Protein AF-0000000086132593 (afdb_homodimer)

Solvent-accessible surface area (backbone atoms only — not comparable to full-atom values): 17189 Å² total; per-residue (Å²): 128,83,78,74,73,72,65,34,75,39,56,32,31,36,67,78,54,73,34,32,37,39,36,37,72,46,53,72,84,75,43,54,30,32,32,34,20,43,53,64,34,7,8,45,21,10,23,68,32,35,32,27,37,51,39,54,44,92,34,55,46,56,41,59,58,63,38,73,59,84,78,84,75,90,66,75,74,76,59,91,71,50,54,23,32,54,27,78,44,59,90,37,95,85,64,52,48,27,38,39,29,25,29,64,69,64,23,9,40,45,33,39,33,44,65,95,43,73,59,36,35,30,36,23,44,4,26,36,50,86,23,78,95,54,57,69,49,76,54,67,31,41,34,22,30,18,51,74,52,46,42,69,80,53,74,92,64,32,77,43,75,31,58,53,128,129,83,76,73,73,75,64,35,74,40,56,32,30,34,66,79,55,72,34,31,36,38,36,38,73,48,54,74,84,75,42,55,30,32,32,33,20,43,53,64,34,8,8,44,19,9,23,69,32,35,32,27,37,51,38,54,44,91,34,54,45,57,40,57,58,62,36,73,58,81,80,82,75,87,65,74,74,77,60,91,71,49,54,22,31,55,27,78,44,59,90,38,95,84,64,54,48,27,39,38,30,23,30,62,67,64,24,9,41,45,33,38,34,43,64,94,44,74,57,36,35,32,35,23,44,5,24,34,50,86,23,77,95,54,57,69,48,76,55,67,30,40,33,22,30,17,52,75,53,46,40,68,80,53,76,93,62,33,75,42,76,31,59,54,128

Structure (mmCIF, N/CA/C/O backbone):
data_AF-0000000086132593-model_v1
#
loop_
_entity.id
_entity.type
_entity.pdbx_description
1 polymer 'CENP-V/GFA domain-containing protein'
#
loop_
_atom_site.group_PDB
_atom_site.id
_atom_site.type_symbol
_atom_site.label_atom_id
_atom_site.label_alt_id
_atom_site.label_comp_id
_atom_site.label_asym_id
_atom_site.label_entity_id
_atom_site.label_seq_id
_atom_site.pdbx_PDB_ins_code
_atom_site.Cartn_x
_atom_site.Cartn_y
_atom_site.Cartn_z
_atom_site.occupancy
_atom_site.B_iso_or_equiv
_atom_site.auth_seq_id
_atom_site.auth_comp_id
_atom_site.auth_asym_id
_atom_site.auth_atom_id
_atom_site.pdbx_PDB_model_num
ATOM 1 N N . MET A 1 1 ? 9.891 44.594 9.547 1 34.72 1 MET A N 1
ATOM 2 C CA . MET A 1 1 ? 10.094 43.531 8.562 1 34.72 1 MET A CA 1
ATOM 3 C C . MET A 1 1 ? 9.016 42.438 8.68 1 34.72 1 MET A C 1
ATOM 5 O O . MET A 1 1 ? 8.82 41.875 9.758 1 34.72 1 MET A O 1
ATOM 9 N N . THR A 1 2 ? 7.848 42.562 8.031 1 39.84 2 THR A N 1
ATOM 10 C CA . THR A 1 2 ? 6.77 41.594 8.055 1 39.84 2 THR A CA 1
ATOM 11 C C . THR A 1 2 ? 7.312 40.188 7.82 1 39.84 2 THR A C 1
ATOM 13 O O . THR A 1 2 ? 8.055 39.938 6.859 1 39.84 2 THR A O 1
ATOM 16 N N . SER A 1 3 ? 7.82 39.531 8.836 1 40.97 3 SER A N 1
ATOM 17 C CA . SER A 1 3 ? 8.195 38.125 8.672 1 40.97 3 SER A CA 1
ATOM 18 C C . SER A 1 3 ? 7.203 37.375 7.773 1 40.97 3 SER A C 1
ATOM 20 O O . SER A 1 3 ? 6.02 37.281 8.109 1 40.97 3 SER A O 1
ATOM 22 N N . THR A 1 4 ? 7.094 37.594 6.492 1 44.62 4 THR A N 1
ATOM 23 C CA . THR A 1 4 ? 6.309 36.844 5.523 1 44.62 4 THR A CA 1
ATOM 24 C C . THR A 1 4 ? 6.355 35.344 5.832 1 44.62 4 THR A C 1
ATOM 26 O O . THR A 1 4 ? 7.395 34.688 5.672 1 44.62 4 THR A O 1
ATOM 29 N N . THR A 1 5 ? 5.848 34.906 6.883 1 48.66 5 THR A N 1
ATOM 30 C CA . THR A 1 5 ? 5.719 33.469 7.164 1 48.66 5 THR A CA 1
ATOM 31 C C . THR A 1 5 ? 5.27 32.719 5.918 1 48.66 5 THR A C 1
ATOM 33 O O . THR A 1 5 ? 4.141 32.875 5.453 1 48.66 5 THR A O 1
ATOM 36 N N . THR A 1 6 ? 6.07 32.656 4.867 1 54.94 6 THR A N 1
ATOM 37 C CA . THR A 1 6 ? 5.785 31.969 3.607 1 54.94 6 THR A CA 1
ATOM 38 C C . THR A 1 6 ? 5.039 30.656 3.857 1 54.94 6 THR A C 1
ATOM 40 O O . THR A 1 6 ? 5.562 29.766 4.512 1 54.94 6 THR A O 1
ATOM 43 N N . THR A 1 7 ? 3.646 30.781 3.916 1 72.5 7 THR A N 1
ATOM 44 C CA . THR A 1 7 ? 2.74 29.656 4.035 1 72.5 7 THR A CA 1
ATOM 45 C C . THR A 1 7 ? 2.916 28.688 2.859 1 72.5 7 THR A C 1
ATOM 47 O O . THR A 1 7 ? 2.652 29.047 1.711 1 72.5 7 THR A O 1
ATOM 50 N N . THR A 1 8 ? 3.787 27.672 2.963 1 87.56 8 THR A N 1
ATOM 51 C CA . THR A 1 8 ? 4.039 26.672 1.932 1 87.56 8 THR A CA 1
ATOM 52 C C . THR A 1 8 ? 2.867 25.703 1.822 1 87.56 8 THR A C 1
ATOM 54 O O . THR A 1 8 ? 2.264 25.328 2.832 1 87.56 8 THR A O 1
ATOM 57 N N . THR A 1 9 ? 2.371 25.594 0.622 1 95.25 9 THR A N 1
ATOM 58 C CA . THR A 1 9 ? 1.299 24.656 0.342 1 95.25 9 THR A CA 1
ATOM 59 C C . THR A 1 9 ? 1.828 23.453 -0.441 1 95.25 9 THR A C 1
ATOM 61 O O . THR A 1 9 ? 2.555 23.625 -1.424 1 95.25 9 THR A O 1
ATOM 64 N N . THR A 1 10 ? 1.607 22.312 0.08 1 97.31 10 THR A N 1
ATOM 65 C CA . THR A 1 10 ? 1.907 21.062 -0.628 1 97.31 10 THR A CA 1
ATOM 66 C C . THR A 1 10 ? 0.625 20.297 -0.948 1 97.31 10 THR A C 1
ATOM 68 O O . THR A 1 10 ? -0.26 20.188 -0.098 1 97.31 10 THR A O 1
ATOM 71 N N . THR A 1 11 ? 0.524 19.859 -2.209 1 97.88 11 THR A N 1
ATOM 72 C CA . THR A 1 11 ? -0.653 19.094 -2.613 1 97.88 11 THR A CA 1
ATOM 73 C C . THR A 1 11 ? -0.273 17.672 -2.98 1 97.88 11 THR A C 1
ATOM 75 O O . THR A 1 11 ? 0.839 17.422 -3.451 1 97.88 11 THR A O 1
ATOM 78 N N . GLY A 1 12 ? -1.143 16.719 -2.629 1 98.44 12 GLY A N 1
ATOM 79 C CA . GLY A 1 12 ? -1.052 15.32 -3.006 1 98.44 12 GLY A CA 1
ATOM 80 C C . GLY A 1 12 ? -2.381 14.734 -3.443 1 98.44 12 GLY A C 1
ATOM 81 O O . GLY A 1 12 ? -3.416 15.398 -3.359 1 98.44 12 GLY A O 1
ATOM 82 N N . GLN A 1 13 ? -2.291 13.516 -3.969 1 98.56 13 GLN A N 1
ATOM 83 C CA . GLN A 1 13 ? -3.523 12.875 -4.426 1 98.56 13 GLN A CA 1
ATOM 84 C C . GLN A 1 13 ? -3.355 11.359 -4.523 1 98.56 13 GLN A C 1
ATOM 86 O O . GLN A 1 13 ? -2.232 10.859 -4.602 1 98.56 13 GLN A O 1
ATOM 91 N N . CYS A 1 14 ? -4.535 10.688 -4.492 1 98.31 14 CYS A N 1
ATOM 92 C CA . CYS A 1 14 ? -4.531 9.25 -4.715 1 98.31 14 CYS A CA 1
ATOM 93 C C . CYS A 1 14 ? -4.242 8.922 -6.176 1 98.31 14 CYS A C 1
ATOM 95 O O . CYS A 1 14 ? -4.012 9.828 -6.984 1 98.31 14 CYS A O 1
ATOM 97 N N . LEU A 1 15 ? -4.266 7.715 -6.504 1 97.56 15 LEU A N 1
ATOM 98 C CA . LEU A 1 15 ? -3.879 7.238 -7.828 1 97.56 15 LEU A CA 1
ATOM 99 C C . LEU A 1 15 ? -4.812 7.793 -8.898 1 97.56 15 LEU A C 1
ATOM 101 O O . LEU A 1 15 ? -4.355 8.273 -9.938 1 97.56 15 LEU A O 1
ATOM 105 N N . CYS A 1 16 ? -6.145 7.797 -8.641 1 96.5 16 CYS A N 1
ATOM 106 C CA . CYS A 1 16 ? -7.098 8.195 -9.672 1 96.5 16 CYS A CA 1
ATOM 107 C C . CYS A 1 16 ? -7.379 9.688 -9.602 1 96.5 16 CYS A C 1
ATOM 109 O O . CYS A 1 16 ? -8.039 10.242 -10.484 1 96.5 16 CYS A O 1
ATOM 111 N N . GLY A 1 17 ? -6.953 10.297 -8.5 1 96.75 17 GLY A N 1
ATOM 112 C CA . GLY A 1 17 ? -7.078 11.742 -8.406 1 96.75 17 GLY A CA 1
ATOM 113 C C . GLY A 1 17 ? -8.375 12.188 -7.754 1 96.75 17 GLY A C 1
ATOM 114 O O . GLY A 1 17 ? -8.586 13.383 -7.539 1 96.75 17 GLY A O 1
ATOM 115 N N . ARG A 1 18 ? -9.18 11.281 -7.344 1 96.19 18 ARG A N 1
ATOM 116 C CA . ARG A 1 18 ? -10.484 11.648 -6.812 1 96.19 18 ARG A CA 1
ATOM 117 C C . ARG A 1 18 ? -10.383 12.07 -5.348 1 96.19 18 ARG A C 1
ATOM 119 O O . ARG A 1 18 ? -11.289 12.703 -4.812 1 96.19 18 ARG A O 1
ATOM 126 N N . VAL A 1 19 ? -9.391 11.648 -4.676 1 97.5 19 VAL A N 1
ATOM 127 C CA . VAL A 1 19 ? -9.102 12.117 -3.326 1 97.5 19 VAL A CA 1
ATOM 128 C C . VAL A 1 19 ? -7.82 12.938 -3.326 1 97.5 19 VAL A C 1
ATOM 130 O O . VAL A 1 19 ? -6.77 12.461 -3.758 1 97.5 19 VAL A O 1
ATOM 133 N N . LYS A 1 20 ? -7.93 14.125 -2.889 1 98.25 20 LYS A N 1
ATOM 134 C CA . LYS A 1 20 ? -6.805 15.055 -2.83 1 98.25 20 LYS A CA 1
ATOM 135 C C . LYS A 1 20 ? -6.551 15.523 -1.401 1 98.25 20 LYS A C 1
ATOM 137 O O . LYS A 1 20 ? -7.469 15.539 -0.576 1 98.25 20 LYS A O 1
ATOM 142 N N . VAL A 1 21 ? -5.305 15.859 -1.129 1 98.56 21 VAL A N 1
ATOM 143 C CA . VAL A 1 21 ? -4.918 16.391 0.173 1 98.56 21 VAL A CA 1
ATOM 144 C C . VAL A 1 21 ? -4.078 17.656 -0.013 1 98.56 21 VAL A C 1
ATOM 146 O O . VAL A 1 21 ? -3.254 17.734 -0.927 1 98.56 21 VAL A O 1
ATOM 149 N N . THR A 1 22 ? -4.32 18.609 0.762 1 98.31 22 THR A N 1
ATOM 150 C CA . THR A 1 22 ? -3.531 19.828 0.821 1 98.31 22 THR A CA 1
ATOM 151 C C . THR A 1 22 ? -2.955 20.031 2.219 1 98.31 22 THR A C 1
ATOM 153 O O . THR A 1 22 ? -3.676 19.938 3.215 1 98.31 22 THR A O 1
ATOM 156 N N . VAL A 1 23 ? -1.625 20.219 2.295 1 98.12 23 VAL A N 1
ATOM 157 C CA . VAL A 1 23 ? -0.934 20.516 3.543 1 98.12 23 VAL A CA 1
ATOM 158 C C . VAL A 1 23 ? -0.477 21.969 3.543 1 98.12 23 VAL A C 1
ATOM 160 O O . VAL A 1 23 ? 0.197 22.422 2.611 1 98.12 23 VAL A O 1
ATOM 163 N N . THR A 1 24 ? -0.855 22.703 4.625 1 97.12 24 THR A N 1
ATOM 164 C CA . THR A 1 24 ? -0.527 24.109 4.695 1 97.12 24 THR A CA 1
ATOM 165 C C . THR A 1 24 ? 0.166 24.453 6.016 1 97.12 24 THR A C 1
ATOM 167 O O . THR A 1 24 ? 0.299 23.578 6.887 1 97.12 24 THR A O 1
ATOM 170 N N . GLY A 1 25 ? 0.649 25.688 6.164 1 94.44 25 GLY A N 1
ATOM 171 C CA . GLY A 1 25 ? 1.248 26.203 7.391 1 94.44 25 GLY A CA 1
ATOM 172 C C . GLY A 1 25 ? 2.754 26.031 7.434 1 94.44 25 GLY A C 1
ATOM 173 O O . GLY A 1 25 ? 3.488 26.984 7.691 1 94.44 25 GLY A O 1
ATOM 174 N N . LYS A 1 26 ? 3.203 24.797 7.195 1 92.94 26 LYS A N 1
ATOM 175 C CA . LYS A 1 26 ? 4.621 24.453 7.156 1 92.94 26 LYS A CA 1
ATOM 176 C C . LYS A 1 26 ? 4.93 23.547 5.969 1 92.94 26 LYS A C 1
ATOM 178 O O . LYS A 1 26 ? 4.035 22.891 5.434 1 92.94 26 LYS A O 1
ATOM 183 N N . PRO A 1 27 ? 6.219 23.594 5.539 1 94.12 27 PRO A N 1
ATOM 184 C CA . PRO A 1 27 ? 6.594 22.625 4.508 1 94.12 27 PRO A CA 1
ATOM 185 C C . PRO A 1 27 ? 6.363 21.172 4.945 1 94.12 27 PRO A C 1
ATOM 187 O O . PRO A 1 27 ? 6.637 20.828 6.094 1 94.12 27 PRO A O 1
ATOM 190 N N . LEU A 1 28 ? 5.84 20.391 4.062 1 97.25 28 LEU A N 1
ATOM 191 C CA . LEU A 1 28 ? 5.574 18.984 4.352 1 97.25 28 LEU A CA 1
ATOM 192 C C . LEU A 1 28 ? 6.812 18.297 4.914 1 97.25 28 LEU A C 1
ATOM 194 O O . LEU A 1 28 ? 6.719 17.516 5.855 1 97.25 28 LEU A O 1
ATOM 198 N N . SER A 1 29 ? 7.988 18.688 4.395 1 95.19 29 SER A N 1
ATOM 199 C CA . SER A 1 29 ? 9.25 18.047 4.75 1 95.19 29 SER A CA 1
ATOM 200 C C . SER A 1 29 ? 9.656 18.375 6.184 1 95.19 29 SER A C 1
ATOM 202 O O . SER A 1 29 ? 10.562 17.75 6.734 1 95.19 29 SER A O 1
ATOM 204 N N . SER A 1 30 ? 9.031 19.328 6.766 1 96.19 30 SER A N 1
ATOM 205 C CA . SER A 1 30 ? 9.391 19.719 8.125 1 96.19 30 SER A CA 1
ATOM 206 C C . SER A 1 30 ? 8.68 18.859 9.164 1 96.19 30 SER A C 1
ATOM 208 O O . SER A 1 30 ? 9.031 18.891 10.344 1 96.19 30 SER A O 1
ATOM 210 N N . PHE A 1 31 ? 7.684 18.094 8.773 1 97.81 31 PHE A N 1
ATOM 211 C CA . PHE A 1 31 ? 6.938 17.266 9.719 1 97.81 31 PHE A CA 1
ATOM 212 C C . PHE A 1 31 ? 7.637 15.938 9.953 1 97.81 31 PHE A C 1
ATOM 214 O O . PHE A 1 31 ? 8.336 15.438 9.062 1 97.81 31 PHE A O 1
ATOM 221 N N . PRO A 1 32 ? 7.438 15.375 11.172 1 98.19 32 PRO A N 1
ATOM 222 C CA . PRO A 1 32 ? 8.016 14.055 11.422 1 98.19 32 PRO A CA 1
ATOM 223 C C . PRO A 1 32 ? 7.469 12.984 10.484 1 98.19 32 PRO A C 1
ATOM 225 O O . PRO A 1 32 ? 6.383 13.148 9.922 1 98.19 32 PRO A O 1
ATOM 228 N N . THR A 1 33 ? 8.32 11.938 10.273 1 98.69 33 THR A N 1
ATOM 229 C CA . THR A 1 33 ? 7.934 10.82 9.422 1 98.69 33 THR A CA 1
ATOM 230 C C . THR A 1 33 ? 8.148 9.492 10.148 1 98.69 33 THR A C 1
ATOM 232 O O . THR A 1 33 ? 8.945 9.414 11.086 1 98.69 33 THR A O 1
ATOM 235 N N . LEU A 1 34 ? 7.406 8.523 9.719 1 98.25 34 LEU A N 1
ATOM 236 C CA . LEU A 1 34 ? 7.574 7.215 10.344 1 98.25 34 LEU A CA 1
ATOM 237 C C . LEU A 1 34 ? 7.355 6.102 9.32 1 98.25 34 LEU A C 1
ATOM 239 O O . LEU A 1 34 ? 6.754 6.324 8.266 1 98.25 34 LEU A O 1
ATOM 243 N N . THR A 1 35 ? 7.965 4.93 9.586 1 98.56 35 THR A N 1
ATOM 244 C CA . THR A 1 35 ? 7.66 3.668 8.922 1 98.56 35 THR A CA 1
ATOM 245 C C . THR A 1 35 ? 7.285 2.598 9.945 1 98.56 35 THR A C 1
ATOM 247 O O . THR A 1 35 ? 7.781 2.607 11.07 1 98.56 35 THR A O 1
ATOM 250 N N . CYS A 1 36 ? 6.348 1.813 9.602 1 97.75 36 CYS A N 1
ATOM 251 C CA . CYS A 1 36 ? 5.883 0.735 10.469 1 97.75 36 CYS A CA 1
ATOM 252 C C . CYS A 1 36 ? 5.848 -0.591 9.719 1 97.75 36 CYS A C 1
ATOM 254 O O . CYS A 1 36 ? 5.277 -0.679 8.633 1 97.75 36 CYS A O 1
ATOM 256 N N . HIS A 1 37 ? 6.391 -1.628 10.289 1 98 37 HIS A N 1
ATOM 257 C CA . HIS A 1 37 ? 6.543 -2.914 9.617 1 98 37 HIS A CA 1
ATOM 258 C C . HIS A 1 37 ? 5.574 -3.947 10.18 1 98 37 HIS A C 1
ATOM 260 O O . HIS A 1 37 ? 5.727 -5.145 9.93 1 98 37 HIS A O 1
ATOM 266 N N . CYS A 1 38 ? 4.547 -3.611 10.945 1 96.69 38 CYS A N 1
ATOM 267 C CA . CYS A 1 38 ? 3.629 -4.602 11.492 1 96.69 38 CYS A CA 1
ATOM 268 C C . CYS A 1 38 ? 2.828 -5.273 10.383 1 96.69 38 CYS A C 1
ATOM 270 O O . CYS A 1 38 ? 2.822 -4.805 9.242 1 96.69 38 CYS A O 1
ATOM 272 N N . ASN A 1 39 ? 2.189 -6.367 10.664 1 96.12 39 ASN A N 1
ATOM 273 C CA . ASN A 1 39 ? 1.455 -7.125 9.656 1 96.12 39 ASN A CA 1
ATOM 274 C C . ASN A 1 39 ? 0.276 -6.328 9.109 1 96.12 39 ASN A C 1
ATOM 276 O O . ASN A 1 39 ? -0.032 -6.406 7.914 1 96.12 39 ASN A O 1
ATOM 280 N N . SER A 1 40 ? -0.42 -5.551 9.93 1 96.06 40 SER A N 1
ATOM 281 C CA . SER A 1 40 ? -1.544 -4.75 9.461 1 96.06 40 SER A CA 1
ATOM 282 C C . SER A 1 40 ? -1.098 -3.73 8.414 1 96.06 40 SER A C 1
ATOM 284 O O . SER A 1 40 ? -1.761 -3.551 7.395 1 96.06 40 SER A O 1
ATOM 286 N N . CYS A 1 41 ? 0.056 -3.117 8.641 1 97.19 41 CYS A N 1
ATOM 287 C CA . CYS A 1 41 ? 0.565 -2.121 7.707 1 97.19 41 CYS A CA 1
ATOM 288 C C . CYS A 1 41 ? 1.029 -2.775 6.41 1 97.19 41 CYS A C 1
ATOM 290 O O . CYS A 1 41 ? 0.888 -2.197 5.332 1 97.19 41 CYS A O 1
ATOM 292 N N . LYS A 1 42 ? 1.589 -3.986 6.574 1 98.31 42 LYS A N 1
ATOM 293 C CA . LYS A 1 42 ? 1.955 -4.723 5.367 1 98.31 42 LYS A CA 1
ATOM 294 C C . LYS A 1 42 ? 0.72 -5.07 4.539 1 98.31 42 LYS A C 1
ATOM 296 O O . LYS A 1 42 ? 0.703 -4.867 3.322 1 98.31 42 LYS A O 1
ATOM 301 N N . LYS A 1 43 ? -0.314 -5.531 5.195 1 98.19 43 LYS A N 1
ATOM 302 C CA . LYS A 1 43 ? -1.537 -5.895 4.484 1 98.19 43 LYS A CA 1
ATOM 303 C C . LYS A 1 43 ? -2.195 -4.668 3.857 1 98.19 43 LYS A C 1
ATOM 305 O O . LYS A 1 43 ? -2.65 -4.719 2.713 1 98.19 43 LYS A O 1
ATOM 310 N N . ARG A 1 44 ? -2.201 -3.602 4.535 1 97.81 44 ARG A N 1
ATOM 311 C CA . ARG A 1 44 ? -2.877 -2.412 4.023 1 97.81 44 ARG A CA 1
ATOM 312 C C . ARG A 1 44 ? -2.104 -1.802 2.861 1 97.81 44 ARG A C 1
ATOM 314 O O . ARG A 1 44 ? -2.703 -1.295 1.91 1 97.81 44 ARG A O 1
ATOM 321 N N . SER A 1 45 ? -0.801 -1.781 2.941 1 98.38 45 SER A N 1
ATOM 322 C CA . SER A 1 45 ? 0.011 -1.21 1.871 1 98.38 45 SER A CA 1
ATOM 323 C C . SER A 1 45 ? 0.147 -2.18 0.702 1 98.38 45 SER A C 1
ATOM 325 O O . SER A 1 45 ? 0.516 -1.778 -0.404 1 98.38 45 SER A O 1
ATOM 327 N N . GLY A 1 46 ? -0.074 -3.455 0.965 1 98.56 46 GLY A N 1
ATOM 328 C CA . GLY A 1 46 ? 0.186 -4.488 -0.027 1 98.56 46 GLY A CA 1
ATOM 329 C C . GLY A 1 46 ? 1.658 -4.832 -0.157 1 98.56 46 GLY A C 1
ATOM 330 O O . GLY A 1 46 ? 2.055 -5.543 -1.083 1 98.56 46 GLY A O 1
ATOM 331 N N . GLY A 1 47 ? 2.469 -4.32 0.698 1 98.56 47 GLY A N 1
ATOM 332 C CA . GLY A 1 47 ? 3.908 -4.438 0.53 1 98.56 47 GLY A CA 1
ATOM 333 C C . GLY A 1 47 ? 4.625 -4.859 1.799 1 98.56 47 GLY A C 1
ATOM 334 O O . GLY A 1 47 ? 4.273 -5.871 2.408 1 98.56 47 GLY A O 1
ATOM 335 N N . VAL A 1 48 ? 5.609 -4.012 2.172 1 98.69 48 VAL A N 1
ATOM 336 C CA . VAL A 1 48 ? 6.512 -4.492 3.215 1 98.69 48 VAL A CA 1
ATOM 337 C C . VAL A 1 48 ? 6.422 -3.576 4.434 1 98.69 48 VAL A C 1
ATOM 339 O O . VAL A 1 48 ? 7 -3.873 5.484 1 98.69 48 VAL A O 1
ATOM 342 N N . ALA A 1 49 ? 5.75 -2.453 4.32 1 98.69 49 ALA A N 1
ATOM 343 C CA . ALA A 1 49 ? 5.613 -1.5 5.418 1 98.69 49 ALA A CA 1
ATOM 344 C C . ALA A 1 49 ? 4.684 -0.352 5.035 1 98.69 49 ALA A C 1
ATOM 346 O O . ALA A 1 49 ? 4.293 -0.224 3.873 1 98.69 49 ALA A O 1
ATOM 347 N N . SER A 1 50 ? 4.293 0.392 5.988 1 98.38 50 SER A N 1
ATOM 348 C CA . SER A 1 50 ? 3.678 1.699 5.781 1 98.38 50 SER A CA 1
ATOM 349 C C . SER A 1 50 ? 4.688 2.824 5.98 1 98.38 50 SER A C 1
ATOM 351 O O . SER A 1 50 ? 5.629 2.689 6.766 1 98.38 50 SER A O 1
ATOM 353 N N . TYR A 1 51 ? 4.527 3.918 5.305 1 98.81 51 TYR A N 1
ATOM 354 C CA . TYR A 1 51 ? 5.32 5.141 5.387 1 98.81 51 TYR A CA 1
ATOM 355 C C . TYR A 1 51 ? 4.422 6.371 5.457 1 98.81 51 TYR A C 1
ATOM 357 O O . TYR A 1 51 ? 3.484 6.508 4.664 1 98.81 51 TYR A O 1
ATOM 365 N N . ALA A 1 52 ? 4.762 7.297 6.43 1 98.81 52 ALA A N 1
ATOM 366 C CA . ALA A 1 52 ? 3.797 8.383 6.586 1 98.81 52 ALA A CA 1
ATOM 367 C C . ALA A 1 52 ? 4.469 9.641 7.129 1 98.81 52 ALA A C 1
ATOM 369 O O . ALA A 1 52 ? 5.508 9.562 7.789 1 98.81 52 ALA A O 1
ATOM 370 N N . PHE A 1 53 ? 3.873 10.781 6.785 1 98.75 53 PHE A N 1
ATOM 371 C CA . PHE A 1 53 ? 4.105 12.055 7.457 1 98.75 53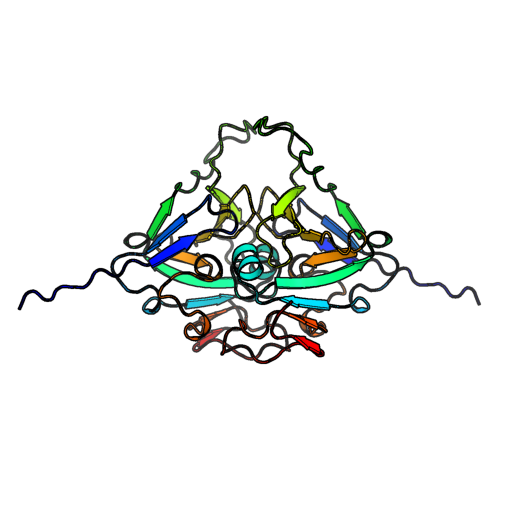 PHE A CA 1
ATOM 372 C C . PHE A 1 53 ? 3.15 12.234 8.633 1 98.75 53 PHE A C 1
ATOM 374 O O . PHE A 1 53 ? 1.953 11.969 8.508 1 98.75 53 PHE A O 1
ATOM 381 N N . LEU A 1 54 ? 3.625 12.633 9.742 1 98.69 54 LEU A N 1
ATOM 382 C CA . LEU A 1 54 ? 2.789 12.969 10.883 1 98.69 54 LEU A CA 1
ATOM 383 C C . LEU A 1 54 ? 2.479 14.461 10.914 1 98.69 54 LEU A C 1
ATOM 385 O O . LEU A 1 54 ? 3.312 15.266 11.336 1 98.69 54 LEU A O 1
ATOM 389 N N . VAL A 1 55 ? 1.273 14.797 10.523 1 98.69 55 VAL A N 1
ATOM 390 C CA . VAL A 1 55 ? 0.912 16.203 10.336 1 98.69 55 VAL A CA 1
ATOM 391 C C . VAL A 1 55 ? -0.26 16.562 11.25 1 98.69 55 VAL A C 1
ATOM 393 O O . VAL A 1 55 ? -1.293 15.883 11.234 1 98.69 55 VAL A O 1
ATOM 396 N N . PRO A 1 56 ? -0.129 17.562 12.078 1 98.56 56 PRO A N 1
ATOM 397 C CA . PRO A 1 56 ? -1.297 18.016 12.852 1 98.56 56 PRO A CA 1
ATOM 398 C C . PRO A 1 56 ? -2.502 18.328 11.961 1 98.56 56 PRO A C 1
ATOM 400 O O . PRO A 1 56 ? -2.348 18.906 10.883 1 98.56 56 PRO A O 1
ATOM 403 N N . LYS A 1 57 ? -3.68 17.953 12.414 1 97.81 57 LYS A N 1
ATOM 404 C CA . LYS A 1 57 ? -4.891 17.984 11.594 1 97.81 57 LYS A CA 1
ATOM 405 C C . LYS A 1 57 ? -5.199 19.406 11.125 1 97.81 57 LYS A C 1
ATOM 407 O O . LYS A 1 57 ? -5.801 19.594 10.07 1 97.81 57 LYS A O 1
ATOM 412 N N . GLN A 1 58 ? -4.777 20.422 11.852 1 97.31 58 GLN A N 1
ATOM 413 C CA . GLN A 1 58 ? -5.102 21.797 11.492 1 97.31 58 GLN A CA 1
ATOM 414 C C . GLN A 1 58 ? -4.387 22.203 10.211 1 97.31 58 GLN A C 1
ATOM 416 O O . GLN A 1 58 ? -4.758 23.203 9.578 1 97.31 58 GLN A O 1
ATOM 421 N N . HIS A 1 59 ? -3.297 21.453 9.82 1 98.06 59 HIS A N 1
ATOM 422 C CA . HIS A 1 59 ? -2.539 21.781 8.617 1 98.06 59 HIS A CA 1
ATOM 423 C C . HIS A 1 59 ? -3.02 20.953 7.43 1 98.06 59 HIS A C 1
ATOM 425 O O . HIS A 1 59 ? -2.484 21.062 6.324 1 98.06 59 HIS A O 1
ATOM 431 N N . VAL A 1 60 ? -4.078 20.094 7.562 1 98.38 60 VAL A N 1
ATOM 432 C CA . VAL A 1 60 ? -4.445 19.125 6.539 1 98.38 60 VAL A CA 1
ATOM 433 C C . VAL A 1 60 ? -5.871 19.391 6.066 1 98.38 60 VAL A C 1
ATOM 435 O O . VAL A 1 60 ? -6.785 19.547 6.879 1 98.38 60 VAL A O 1
ATOM 438 N N . GLN A 1 61 ? -6.047 19.422 4.738 1 97.94 61 GLN A N 1
ATOM 439 C CA . GLN A 1 61 ? -7.371 19.469 4.121 1 97.94 61 GLN A CA 1
ATOM 440 C C . GLN A 1 61 ? -7.523 18.359 3.078 1 97.94 61 GLN A C 1
ATOM 442 O O . GLN A 1 61 ? -6.652 18.188 2.225 1 97.94 61 GLN A O 1
ATOM 447 N N . PHE A 1 62 ? -8.602 17.609 3.188 1 97.81 62 PHE A N 1
ATOM 448 C CA . PHE A 1 62 ? -8.922 16.594 2.199 1 97.81 62 PHE A CA 1
ATOM 449 C C . PHE A 1 62 ? -10.039 17.062 1.276 1 97.81 62 PHE A C 1
ATOM 451 O O . PHE A 1 62 ? -10.953 17.781 1.708 1 97.81 62 PHE A O 1
ATOM 458 N N . SER A 1 63 ? -9.984 16.609 0.078 1 96.19 63 SER A N 1
ATOM 459 C CA . SER A 1 63 ? -11.078 16.781 -0.875 1 96.19 63 SER A CA 1
ATOM 460 C C . SER A 1 63 ? -11.344 15.492 -1.646 1 96.19 63 SER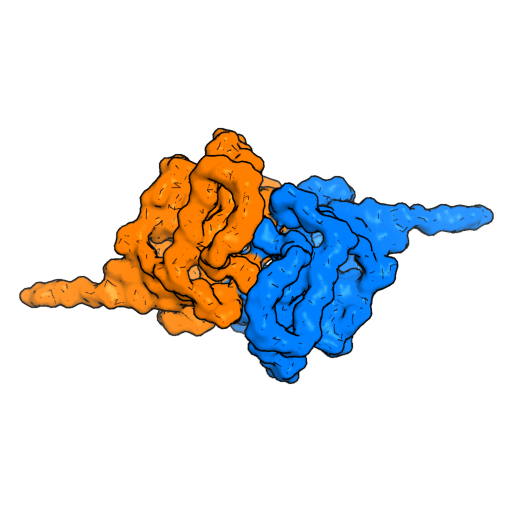 A C 1
ATOM 462 O O . SER A 1 63 ? -10.508 15.062 -2.451 1 96.19 63 SER A O 1
ATOM 464 N N . PRO A 1 64 ? -12.516 14.938 -1.484 1 95.81 64 PRO A N 1
ATOM 465 C CA . PRO A 1 64 ? -13.523 15.219 -0.46 1 95.81 64 PRO A CA 1
ATOM 466 C C . PRO A 1 64 ? -13.078 14.805 0.939 1 95.81 64 PRO A C 1
ATOM 468 O O . PRO A 1 64 ? -12.125 14.031 1.083 1 95.81 64 PRO A O 1
ATOM 471 N N . ALA A 1 65 ? -13.719 15.305 1.965 1 94.19 65 ALA A N 1
ATOM 472 C CA . ALA A 1 65 ? -13.516 14.844 3.336 1 94.19 65 ALA A CA 1
ATOM 473 C C . ALA A 1 65 ? -13.922 13.383 3.486 1 94.19 65 ALA A C 1
ATOM 475 O O . ALA A 1 65 ? -14.781 12.883 2.746 1 94.19 65 ALA A O 1
ATOM 476 N N . PRO A 1 66 ? -13.164 12.758 4.395 1 91.69 66 PRO A N 1
ATOM 477 C CA . PRO A 1 66 ? -13.562 11.359 4.59 1 91.69 66 PRO A CA 1
ATOM 478 C C . PRO A 1 66 ? -14.992 11.227 5.102 1 91.69 66 PRO A C 1
ATOM 480 O O . PRO A 1 66 ? -15.461 12.07 5.867 1 91.69 66 PRO A O 1
ATOM 483 N N . ASN A 1 67 ? -15.547 10.156 4.473 1 76.19 67 ASN A N 1
ATOM 484 C CA . ASN A 1 67 ? -16.891 9.875 4.953 1 76.19 67 ASN A CA 1
ATOM 485 C C . ASN A 1 67 ? -16.906 9.602 6.457 1 76.19 67 ASN A C 1
ATOM 487 O O . ASN A 1 67 ? -15.922 9.125 7.016 1 76.19 67 ASN A O 1
ATOM 491 N N . GLU A 1 68 ? -17.766 10.305 7.117 1 59.91 68 GLU A N 1
ATOM 492 C CA . GLU A 1 68 ? -17.875 9.969 8.531 1 59.91 68 GLU A CA 1
ATOM 493 C C . GLU A 1 68 ? -18.078 8.469 8.734 1 59.91 68 GLU A C 1
ATOM 495 O O . GLU A 1 68 ? -18.734 7.816 7.918 1 59.91 68 GLU A O 1
ATOM 500 N N . ALA A 1 69 ? -17.094 7.949 9.375 1 53.56 69 ALA A N 1
ATOM 501 C CA . ALA A 1 69 ? -17.266 6.531 9.68 1 53.56 69 ALA A CA 1
ATOM 502 C C . ALA A 1 69 ? -18.719 6.215 10.047 1 53.56 69 ALA A C 1
ATOM 504 O O . ALA A 1 69 ? -19.375 6.988 10.758 1 53.56 69 ALA A O 1
ATOM 505 N N . PRO A 1 70 ? -19.422 5.367 9.336 1 44.72 70 PRO A N 1
ATOM 506 C CA . PRO A 1 70 ? -20.734 5.102 9.906 1 44.72 70 PRO A CA 1
ATOM 507 C C . PRO A 1 70 ? -20.688 4.887 11.422 1 44.72 70 PRO A C 1
ATOM 509 O O . PRO A 1 70 ? -19.781 4.215 11.922 1 44.72 70 PRO A O 1
ATOM 512 N N . THR A 1 71 ? -20.984 5.875 12.305 1 40.59 71 THR A N 1
ATOM 513 C CA . THR A 1 71 ? -21.078 5.605 13.734 1 40.59 71 THR A CA 1
ATOM 514 C C . THR A 1 71 ? -21.625 4.199 13.984 1 40.59 71 THR A C 1
ATOM 516 O O . THR A 1 71 ? -21.188 3.516 14.914 1 40.59 71 THR A O 1
ATOM 519 N N . ASP A 1 72 ? -23.172 4.16 14.242 1 35.12 72 ASP A N 1
ATOM 520 C CA . ASP A 1 72 ? -23.859 2.979 14.742 1 35.12 72 ASP A CA 1
ATOM 521 C C . ASP A 1 72 ? -23.641 1.781 13.82 1 35.12 72 ASP A C 1
ATOM 523 O O . ASP A 1 72 ? -23.297 0.693 14.273 1 35.12 72 ASP A O 1
ATOM 527 N N . ASP A 1 73 ? -24.922 1.635 12.961 1 33.06 73 ASP A N 1
ATOM 528 C CA . ASP A 1 73 ? -25.625 0.413 12.57 1 33.06 73 ASP A CA 1
ATOM 529 C C . ASP A 1 73 ? -24.781 -0.423 11.617 1 33.06 73 ASP A C 1
ATOM 531 O O . ASP A 1 73 ? -24 0.122 10.828 1 33.06 73 ASP A O 1
ATOM 535 N N . ASN A 1 74 ? -24.609 -1.759 11.844 1 32.84 74 ASN A N 1
ATOM 536 C CA . ASN A 1 74 ? -24.594 -3.025 11.117 1 32.84 74 ASN A CA 1
ATOM 537 C C . ASN A 1 74 ? -25.219 -2.889 9.734 1 32.84 74 ASN A C 1
ATOM 539 O O . ASN A 1 74 ? -25.406 -3.885 9.031 1 32.84 74 ASN A O 1
ATOM 543 N N . THR A 1 75 ? -26.125 -1.938 9.625 1 33.41 75 THR A N 1
ATOM 544 C CA . THR A 1 75 ? -26.953 -1.944 8.43 1 33.41 75 THR A CA 1
ATOM 545 C C . THR A 1 75 ? -26.172 -1.427 7.223 1 33.41 75 THR A C 1
ATOM 547 O O . THR A 1 75 ? -25.391 -0.482 7.344 1 33.41 75 THR A O 1
ATOM 550 N N . GLY A 1 76 ? -25.719 -2.135 6.355 1 31.77 76 GLY A N 1
ATOM 551 C CA . GLY A 1 76 ? -25.234 -2.189 4.988 1 31.77 76 GLY A CA 1
ATOM 552 C C . GLY A 1 76 ? -25.641 -0.991 4.156 1 31.77 76 GLY A C 1
ATOM 553 O O . GLY A 1 76 ? -25.703 -1.071 2.928 1 31.77 76 GLY A O 1
ATOM 554 N N . SER A 1 77 ? -26.641 -0.183 4.766 1 35.88 77 SER A N 1
ATOM 555 C CA . SER A 1 77 ? -27.156 0.694 3.721 1 35.88 77 SER A CA 1
ATOM 556 C C . SER A 1 77 ? -26.031 1.462 3.033 1 35.88 77 SER A C 1
ATOM 558 O O . SER A 1 77 ? -25.203 2.102 3.699 1 35.88 77 SER A O 1
ATOM 560 N N . ALA A 1 78 ? -25.969 1.239 1.782 1 38.84 78 ALA A N 1
ATOM 561 C CA . ALA A 1 78 ? -25.125 1.809 0.732 1 38.84 78 ALA A CA 1
ATOM 562 C C . ALA A 1 78 ? -25.203 3.332 0.733 1 38.84 78 ALA A C 1
ATOM 564 O O . ALA A 1 78 ? -25.797 3.932 -0.171 1 38.84 78 ALA A O 1
ATOM 565 N N . ALA A 1 79 ? -25.797 4.086 1.697 1 38.09 79 ALA A N 1
ATOM 566 C CA . ALA A 1 79 ? -25.891 5.527 1.479 1 38.09 79 ALA A CA 1
ATOM 567 C C . ALA A 1 79 ? -24.672 6.043 0.704 1 38.09 79 ALA A C 1
ATOM 569 O O . ALA A 1 79 ? -23.609 5.43 0.726 1 38.09 79 ALA A O 1
ATOM 570 N N . ALA A 1 80 ? -24.812 7.188 -0.012 1 43.75 80 ALA A N 1
ATOM 571 C CA . ALA A 1 80 ? -23.953 7.809 -1.023 1 43.75 80 ALA A CA 1
ATOM 572 C C . ALA A 1 80 ? -22.5 7.863 -0.561 1 43.75 80 ALA A C 1
ATOM 574 O O . ALA A 1 80 ? -22.125 8.742 0.214 1 43.75 80 ALA A O 1
ATOM 575 N N . VAL A 1 81 ? -21.875 6.758 0.004 1 53.81 81 VAL A N 1
ATOM 576 C CA . VAL A 1 81 ? -20.562 6.629 0.63 1 53.81 81 VAL A CA 1
ATOM 577 C C . VAL A 1 81 ? -19.484 7.223 -0.28 1 53.81 81 VAL A C 1
ATOM 579 O O . VAL A 1 81 ? -19.359 6.828 -1.44 1 53.81 81 VAL A O 1
ATOM 582 N N . GLY A 1 82 ? -19.203 8.5 0.046 1 72.75 82 GLY A N 1
ATOM 583 C CA . GLY A 1 82 ? -18.203 9.273 -0.679 1 72.75 82 GLY A CA 1
ATOM 584 C C . GLY A 1 82 ? -16.969 8.469 -1.056 1 72.75 82 GLY A C 1
ATOM 585 O O . GLY A 1 82 ? -16.766 7.367 -0.535 1 72.75 82 GLY A O 1
ATOM 586 N N . VAL A 1 83 ? -16.281 8.898 -2.057 1 91.44 83 VAL A N 1
ATOM 587 C CA . VAL A 1 83 ? -15.133 8.211 -2.648 1 91.44 83 VAL A CA 1
ATOM 588 C C . VAL A 1 83 ? -13.992 8.141 -1.636 1 91.44 83 VAL A C 1
ATOM 590 O O . VAL A 1 83 ? -13.117 7.277 -1.735 1 91.44 83 VAL A O 1
ATOM 593 N N . HIS A 1 84 ? -14.016 9.086 -0.652 1 96.5 84 HIS A N 1
ATOM 594 C CA . HIS A 1 84 ? -13.047 9.039 0.436 1 96.5 84 HIS A CA 1
ATOM 595 C C . HIS A 1 84 ? -13.578 8.242 1.619 1 96.5 84 HIS A C 1
ATOM 597 O O . HIS A 1 84 ? -14.281 8.781 2.473 1 96.5 84 HIS A O 1
ATOM 603 N N . LYS A 1 85 ? -13.164 6.984 1.774 1 94.25 85 LYS A N 1
ATOM 604 C CA . LYS A 1 85 ? -13.758 6.031 2.705 1 94.25 85 LYS A CA 1
ATOM 605 C C . LYS A 1 85 ? -12.906 5.879 3.961 1 94.25 85 LYS A C 1
ATOM 607 O O . LYS A 1 85 ? -11.703 6.16 3.939 1 94.25 85 LYS A O 1
ATOM 612 N N . VAL A 1 86 ? -13.57 5.438 5.004 1 94.56 86 VAL A N 1
ATOM 613 C CA . VAL A 1 86 ? -12.906 5.141 6.266 1 94.56 86 VAL A CA 1
ATOM 614 C C . VAL A 1 86 ? -13.086 3.664 6.613 1 94.56 86 VAL A C 1
ATOM 616 O O . VAL A 1 86 ? -14.188 3.127 6.52 1 94.56 86 VAL A O 1
ATOM 619 N N . TYR A 1 87 ? -12.031 3.041 6.918 1 94 87 TYR A N 1
ATOM 620 C CA . TYR A 1 87 ? -12.023 1.709 7.512 1 94 87 TYR A CA 1
ATOM 621 C C . TYR A 1 87 ? -11.562 1.761 8.961 1 94 87 TYR A C 1
ATOM 623 O O . TYR A 1 87 ? -10.445 2.205 9.25 1 94 87 TYR A O 1
ATOM 631 N N . VAL A 1 88 ? -12.43 1.287 9.82 1 93.44 88 VAL A N 1
ATOM 632 C CA . VAL A 1 88 ? -12.062 1.229 11.234 1 93.44 88 VAL A CA 1
ATOM 633 C C . VAL A 1 88 ? -11.367 -0.098 11.531 1 93.44 88 VAL A C 1
ATOM 635 O O . VAL A 1 88 ? -12.008 -1.148 11.57 1 93.44 88 VAL A O 1
ATOM 638 N N . ASP A 1 89 ? -10.047 -0.041 11.695 1 92.56 89 ASP A N 1
ATOM 639 C CA . ASP A 1 89 ? -9.242 -1.215 12.008 1 92.56 89 ASP A CA 1
ATOM 640 C C . ASP A 1 89 ? -9.258 -1.513 13.508 1 92.56 89 ASP A C 1
ATOM 642 O O . ASP A 1 89 ? -8.672 -0.775 14.305 1 92.56 89 ASP A O 1
ATOM 646 N N . ARG A 1 90 ? -9.805 -2.561 13.875 1 89.12 90 ARG A N 1
ATOM 647 C CA . ARG A 1 90 ? -9.969 -2.902 15.289 1 89.12 90 ARG A CA 1
ATOM 648 C C . ARG A 1 90 ? -8.938 -3.938 15.727 1 89.12 90 ARG A C 1
ATOM 650 O O . ARG A 1 90 ? -8.82 -4.242 16.906 1 89.12 90 ARG A O 1
ATOM 657 N N . ASN A 1 91 ? -8.289 -4.516 14.758 1 83 91 ASN A N 1
ATOM 658 C CA . ASN A 1 91 ? -7.258 -5.508 15.055 1 83 91 ASN A CA 1
ATOM 659 C C . ASN A 1 91 ? -5.891 -4.855 15.25 1 83 91 ASN A C 1
ATOM 661 O O . ASN A 1 91 ? -4.996 -5.012 14.422 1 83 91 ASN A O 1
ATOM 665 N N . THR A 1 92 ? -5.824 -4.129 16.297 1 81.31 92 THR A N 1
ATOM 666 C CA . THR A 1 92 ? -4.59 -3.42 16.609 1 81.31 92 THR A CA 1
ATOM 667 C C . THR A 1 92 ? -3.938 -4.012 17.859 1 81.31 92 THR A C 1
ATOM 669 O O . THR A 1 92 ? -4.605 -4.652 18.672 1 81.31 92 THR A O 1
ATOM 672 N N . GLY A 1 93 ? -2.627 -3.936 17.906 1 75 93 GLY A N 1
ATOM 673 C CA . GLY A 1 93 ? -1.914 -4.438 19.062 1 75 93 GLY A CA 1
ATOM 674 C C . GLY A 1 93 ? -2.289 -3.723 20.359 1 75 93 GLY A C 1
ATOM 675 O O . GLY A 1 93 ? -2.27 -4.32 21.438 1 75 93 GLY A O 1
ATOM 676 N N . SER A 1 94 ? -2.65 -2.443 20.25 1 70.38 94 SER A N 1
ATOM 677 C CA . SER A 1 94 ? -2.986 -1.637 21.422 1 70.38 94 SER A CA 1
ATOM 678 C C . SER A 1 94 ? -4.398 -1.936 21.922 1 70.38 94 SER A C 1
ATOM 680 O O . SER A 1 94 ? -4.766 -1.563 23.031 1 70.38 94 SER A O 1
ATOM 682 N N . GLY A 1 95 ? -5.172 -2.602 21.141 1 79.19 95 GLY A N 1
ATOM 683 C CA . GLY A 1 95 ? -6.566 -2.824 21.469 1 79.19 95 GLY A CA 1
ATOM 684 C C . GLY A 1 95 ? -7.461 -1.649 21.125 1 79.19 95 GLY A C 1
ATOM 685 O O . GLY A 1 95 ? -8.688 -1.757 21.172 1 79.19 95 GLY A O 1
ATOM 686 N N . GLN A 1 96 ? -6.863 -0.472 20.766 1 84 96 GLN A N 1
ATOM 687 C CA . GLN A 1 96 ? -7.641 0.697 20.375 1 84 96 GLN A CA 1
ATOM 688 C C . GLN A 1 96 ? -7.812 0.75 18.859 1 84 96 GLN A C 1
ATOM 690 O O . GLN A 1 96 ? -6.848 0.558 18.109 1 84 96 GLN A O 1
ATOM 695 N N . PRO A 1 97 ? -9.023 1.006 18.516 1 87.38 97 PRO A N 1
ATOM 696 C CA . PRO A 1 97 ? -9.266 1.06 17.078 1 87.38 97 PRO A CA 1
ATOM 697 C C . PRO A 1 97 ? -8.555 2.232 16.391 1 87.38 97 PRO A C 1
ATOM 699 O O . PRO A 1 97 ? -8.367 3.281 17.016 1 87.38 97 PRO A O 1
ATOM 702 N N . MET A 1 98 ? -8.109 1.999 15.195 1 91.5 98 MET A N 1
ATOM 703 C CA . MET A 1 98 ? -7.562 3.084 14.391 1 91.5 98 MET A CA 1
ATOM 704 C C . MET A 1 98 ? -8.352 3.25 13.094 1 91.5 98 MET A C 1
ATOM 706 O O . MET A 1 98 ? -8.977 2.301 12.617 1 91.5 98 MET A O 1
ATOM 710 N N . GLN A 1 99 ? -8.391 4.484 12.617 1 94.19 99 GLN A N 1
ATOM 711 C CA . GLN A 1 99 ? -9.078 4.766 11.359 1 94.19 99 GLN A CA 1
ATOM 712 C C . GLN A 1 99 ? -8.086 4.816 10.203 1 94.19 99 GLN A C 1
ATOM 714 O O . GLN A 1 99 ? -7.059 5.492 10.281 1 94.19 99 GLN A O 1
ATOM 719 N N . ARG A 1 100 ? -8.344 4.07 9.227 1 96.56 100 ARG A N 1
ATOM 720 C CA . ARG A 1 100 ? -7.613 4.117 7.961 1 96.56 100 ARG A CA 1
ATOM 721 C C . ARG A 1 100 ? -8.5 4.641 6.836 1 96.56 100 ARG A C 1
ATOM 723 O O . ARG A 1 100 ? -9.539 4.047 6.531 1 96.56 100 ARG A O 1
ATOM 730 N N . THR A 1 101 ? -8.094 5.719 6.223 1 96.88 101 THR A N 1
ATOM 731 C CA . THR A 1 101 ? -8.906 6.246 5.133 1 96.88 101 THR A CA 1
ATOM 732 C C . THR A 1 101 ? -8.281 5.906 3.781 1 96.88 101 THR A C 1
ATOM 734 O O . THR A 1 101 ? -7.082 5.645 3.695 1 96.88 101 THR A O 1
ATOM 737 N N . MET A 1 102 ? -9.125 5.879 2.783 1 96.81 102 MET A N 1
ATOM 738 C CA . MET A 1 102 ? -8.68 5.438 1.464 1 96.81 102 MET A CA 1
ATOM 739 C C . MET A 1 102 ? -9.609 5.961 0.372 1 96.81 102 MET A C 1
ATOM 741 O O . MET A 1 102 ? -10.734 6.359 0.651 1 96.81 102 MET A O 1
ATOM 745 N N . CYS A 1 103 ? -9.062 5.992 -0.823 1 97.06 103 CYS A N 1
ATOM 746 C CA . CYS A 1 103 ? -9.93 6.215 -1.974 1 97.06 103 CYS A CA 1
ATOM 747 C C . CYS A 1 103 ? -10.742 4.965 -2.293 1 97.06 103 CYS A C 1
ATOM 749 O O . CYS A 1 103 ? -10.18 3.9 -2.549 1 97.06 103 CYS A O 1
ATOM 751 N N . GLY A 1 104 ? -12.023 5.09 -2.355 1 93.12 104 GLY A N 1
ATOM 752 C CA . GLY A 1 104 ? -12.914 3.967 -2.619 1 93.12 104 GLY A CA 1
ATOM 753 C C . GLY A 1 104 ? -12.898 3.52 -4.07 1 93.12 104 GLY A C 1
ATOM 754 O O . GLY A 1 104 ? -13.359 2.424 -4.391 1 93.12 104 GLY A O 1
ATOM 755 N N . ALA A 1 105 ? -12.344 4.352 -4.93 1 92.75 105 ALA A N 1
ATOM 756 C CA . ALA A 1 105 ? -12.312 4.039 -6.355 1 92.75 105 ALA A CA 1
ATOM 757 C C . ALA A 1 105 ? -11.047 3.273 -6.723 1 92.75 105 ALA A C 1
ATOM 759 O O . ALA A 1 105 ? -11.117 2.227 -7.375 1 92.75 105 ALA A O 1
ATOM 760 N N . CYS A 1 106 ? -9.891 3.748 -6.254 1 95.69 106 CYS A N 1
ATOM 761 C CA . CYS A 1 106 ? -8.641 3.137 -6.703 1 95.69 106 CYS A CA 1
ATOM 762 C C . CYS A 1 106 ? -7.965 2.391 -5.562 1 95.69 106 CYS A C 1
ATOM 764 O O . CYS A 1 106 ? -6.992 1.665 -5.781 1 95.69 106 CYS A O 1
ATOM 766 N N . GLY A 1 107 ? -8.383 2.609 -4.371 1 96.06 107 GLY A N 1
ATOM 767 C CA . GLY A 1 107 ? -7.887 1.832 -3.25 1 96.06 107 GLY A CA 1
ATOM 768 C C . GLY A 1 107 ? -6.684 2.465 -2.576 1 96.06 107 GLY A C 1
ATOM 769 O O . GLY A 1 107 ? -6.215 1.976 -1.546 1 96.06 107 GLY A O 1
ATOM 770 N N . SER A 1 108 ? -6.141 3.584 -3.078 1 98.5 108 SER A N 1
ATOM 771 C CA . SER A 1 108 ? -4.957 4.211 -2.498 1 98.5 108 SER A CA 1
ATOM 772 C C . SER A 1 108 ? -5.176 4.547 -1.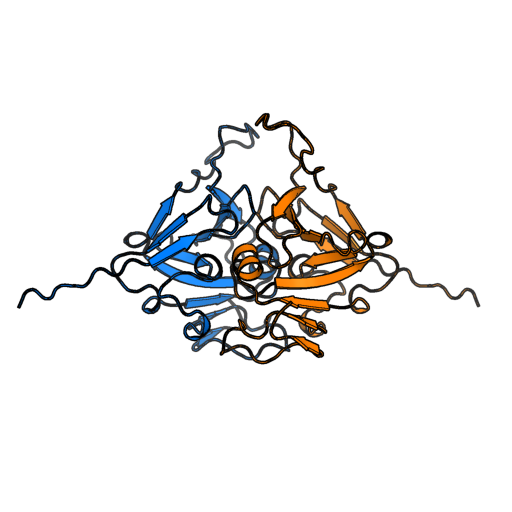027 1 98.5 108 SER A C 1
ATOM 774 O O . SER A 1 108 ? -6.215 5.098 -0.66 1 98.5 108 SER A O 1
ATOM 776 N N . PRO A 1 109 ? -4.172 4.16 -0.167 1 98.75 109 PRO A N 1
ATOM 777 C CA . PRO A 1 109 ? -4.219 4.664 1.207 1 98.75 109 PRO A CA 1
ATOM 778 C C . PRO A 1 109 ? -4.059 6.18 1.285 1 98.75 109 PRO A C 1
ATOM 780 O O . PRO A 1 109 ? -3.285 6.766 0.521 1 98.75 109 PRO A O 1
ATOM 783 N N . VAL A 1 110 ? -4.801 6.789 2.213 1 98.56 110 VAL A N 1
ATOM 784 C CA . VAL A 1 110 ? -4.742 8.242 2.309 1 98.56 110 VAL A CA 1
ATOM 785 C C . VAL A 1 110 ? -4.18 8.648 3.668 1 98.56 110 VAL A C 1
ATOM 787 O O . VAL A 1 110 ? -3.164 9.344 3.744 1 98.56 110 VAL A O 1
ATOM 790 N N . CYS A 1 111 ? -4.82 8.141 4.719 1 98.44 111 CYS A N 1
ATOM 791 C CA . CYS A 1 111 ? -4.477 8.656 6.039 1 98.44 111 CYS A CA 1
ATOM 792 C C . CYS A 1 111 ? -4.793 7.633 7.125 1 98.44 111 CYS A C 1
ATOM 794 O O . CYS A 1 111 ? -5.801 6.93 7.047 1 98.44 111 CYS A O 1
ATOM 796 N N . ILE A 1 112 ? -3.914 7.543 8.133 1 97.5 112 ILE A N 1
ATOM 797 C CA . ILE A 1 112 ? -4.195 6.801 9.352 1 97.5 112 ILE A CA 1
ATOM 798 C C . ILE A 1 112 ? -4.406 7.777 10.508 1 97.5 112 ILE A C 1
ATOM 800 O O . ILE A 1 112 ? -3.648 8.742 10.664 1 97.5 112 ILE A O 1
ATOM 804 N N . ILE A 1 113 ? -5.441 7.559 11.242 1 95.56 113 ILE A N 1
ATOM 805 C CA . ILE A 1 113 ? -5.738 8.312 12.453 1 95.56 113 ILE A CA 1
ATOM 806 C C . ILE A 1 113 ? -5.746 7.379 13.656 1 95.56 113 ILE A C 1
ATOM 808 O O . ILE A 1 113 ? -6.609 6.508 13.766 1 95.56 113 ILE A O 1
ATOM 812 N N . GLU A 1 114 ? -4.785 7.559 14.484 1 91.44 114 GLU A N 1
ATOM 813 C CA . GLU A 1 114 ? -4.691 6.727 15.68 1 91.44 114 GLU A CA 1
ATOM 814 C C . GLU A 1 114 ? -5.648 7.211 16.766 1 91.44 114 GLU A C 1
ATOM 816 O O . GLU A 1 114 ? -5.82 8.414 16.953 1 91.44 114 GLU A O 1
ATOM 821 N N . ALA A 1 115 ? -6.18 6.289 17.516 1 85.94 115 ALA A N 1
ATOM 822 C CA . ALA A 1 115 ? -7.09 6.625 18.609 1 85.94 115 ALA A CA 1
ATOM 823 C C . ALA A 1 115 ? -6.375 7.43 19.688 1 85.94 115 ALA A C 1
ATOM 825 O O . ALA A 1 115 ? -6.953 8.352 20.281 1 85.94 115 ALA A O 1
ATOM 826 N N . ALA A 1 116 ? -5.133 7.066 19.969 1 85.62 116 ALA A N 1
ATOM 827 C CA . ALA A 1 116 ? -4.355 7.695 21.031 1 85.62 116 ALA A CA 1
ATOM 828 C C . ALA A 1 116 ? -3.963 9.117 20.656 1 85.62 116 ALA A C 1
ATOM 830 O O . ALA A 1 116 ? -3.566 9.906 21.516 1 85.62 116 ALA A O 1
ATOM 831 N N . ASP A 1 117 ? -4.023 9.453 19.391 1 90.06 117 ASP A N 1
ATOM 832 C CA . ASP A 1 117 ? -3.672 10.789 18.938 1 90.06 117 ASP A CA 1
ATOM 833 C C . ASP A 1 117 ? -4.582 11.234 17.781 1 90.06 117 ASP A C 1
ATOM 835 O O . ASP A 1 117 ? -4.145 11.328 16.641 1 90.06 117 ASP A O 1
ATOM 839 N N . ALA A 1 118 ? -5.754 11.68 18.109 1 91.31 118 ALA A N 1
ATOM 840 C CA . ALA A 1 118 ? -6.801 11.961 17.141 1 91.31 118 ALA A CA 1
ATOM 841 C C . ALA A 1 118 ? -6.512 13.25 16.375 1 91.31 118 ALA A C 1
ATOM 843 O O . ALA A 1 118 ? -7.133 13.516 15.336 1 91.31 118 ALA A O 1
ATOM 844 N N . ASP A 1 119 ? -5.578 14.055 16.859 1 96.62 119 ASP A N 1
ATOM 845 C CA . ASP A 1 119 ? -5.32 15.352 16.25 1 96.62 119 ASP A CA 1
ATOM 846 C C . ASP A 1 119 ? -4.195 15.266 15.227 1 96.62 119 ASP A C 1
ATOM 848 O O . ASP A 1 119 ? -3.832 16.266 14.609 1 96.62 119 ASP A O 1
ATOM 852 N N . VAL A 1 120 ? -3.678 14.094 15.016 1 98 120 VAL A N 1
ATOM 853 C CA . VAL A 1 120 ? -2.598 13.914 14.055 1 98 120 VAL A CA 1
ATOM 854 C C . VAL A 1 120 ? -3.1 13.102 12.859 1 98 120 VAL A C 1
ATOM 856 O O . VAL A 1 120 ? -3.848 12.141 13.023 1 98 120 VAL A O 1
ATOM 859 N N . ARG A 1 121 ? -2.729 13.531 11.664 1 98.31 121 ARG A N 1
ATOM 860 C CA . ARG A 1 121 ? -2.957 12.805 10.422 1 98.31 121 ARG A CA 1
ATOM 861 C C . ARG A 1 121 ? -1.676 12.148 9.93 1 98.31 121 ARG A C 1
ATOM 863 O O . ARG A 1 121 ? -0.706 12.828 9.594 1 98.31 121 ARG A O 1
ATOM 870 N N . CYS A 1 122 ? -1.707 10.875 9.898 1 98.69 122 CYS A N 1
ATOM 871 C CA . CYS A 1 122 ? -0.597 10.148 9.297 1 98.69 122 CYS A CA 1
ATOM 872 C C . CYS A 1 122 ? -0.788 10.008 7.789 1 98.69 122 CYS A C 1
ATOM 874 O O . CYS A 1 122 ? -1.357 9.016 7.32 1 98.69 122 CYS A O 1
ATOM 876 N N . LEU A 1 123 ? -0.299 10.969 7.051 1 98.88 123 LEU A N 1
ATOM 877 C CA . LEU A 1 123 ? -0.49 11.031 5.605 1 98.88 123 LEU A CA 1
ATOM 878 C C . LEU A 1 123 ? 0.469 10.086 4.891 1 98.88 123 LEU A C 1
ATOM 880 O O . LEU A 1 123 ? 1.687 10.18 5.066 1 98.88 123 LEU A O 1
ATOM 884 N N . GLN A 1 124 ? -0.061 9.227 4.078 1 98.94 124 GLN A N 1
ATOM 885 C CA . GLN A 1 124 ? 0.754 8.195 3.438 1 98.94 124 GLN A CA 1
ATOM 886 C C . GLN A 1 124 ? 1.662 8.805 2.371 1 98.94 124 GLN A C 1
ATOM 888 O O . GLN A 1 124 ? 1.243 9.688 1.619 1 98.94 124 GLN A O 1
ATOM 893 N N . PHE A 1 125 ? 2.926 8.32 2.279 1 98.94 125 PHE A N 1
ATOM 894 C CA . PHE A 1 125 ? 3.961 8.844 1.397 1 98.94 125 PHE A CA 1
ATOM 895 C C . PHE A 1 125 ? 3.471 8.891 -0.045 1 98.94 125 PHE A C 1
ATOM 897 O O . PHE A 1 125 ? 3.701 9.875 -0.752 1 98.94 125 PHE A O 1
ATOM 904 N N . GLY A 1 126 ? 2.781 7.852 -0.458 1 98.75 126 GLY A N 1
ATOM 905 C CA . GLY A 1 126 ? 2.412 7.688 -1.854 1 98.75 126 GLY A CA 1
ATOM 906 C C . GLY A 1 126 ? 1.568 8.828 -2.389 1 98.75 126 GLY A C 1
ATOM 907 O O . GLY A 1 126 ? 1.571 9.102 -3.59 1 98.75 126 GLY A O 1
ATOM 908 N N . LEU A 1 127 ? 0.812 9.516 -1.52 1 98.81 127 LEU A N 1
ATOM 909 C CA . LEU A 1 127 ? -0.031 10.641 -1.91 1 98.81 127 LEU A CA 1
ATOM 910 C C . LEU A 1 127 ? 0.791 11.711 -2.613 1 98.81 127 LEU A C 1
ATOM 912 O O . LEU A 1 127 ? 0.249 12.508 -3.385 1 98.81 127 LEU A O 1
ATOM 916 N N . PHE A 1 128 ? 2.07 11.719 -2.328 1 98.75 128 PHE A N 1
ATOM 917 C CA . PHE A 1 128 ? 2.887 12.852 -2.752 1 98.75 128 PHE A CA 1
ATOM 918 C C . PHE A 1 128 ? 3.891 12.422 -3.816 1 98.75 128 PHE A C 1
ATOM 920 O O . PHE A 1 128 ? 4.766 13.203 -4.195 1 98.75 128 PHE A O 1
ATOM 927 N N . ALA A 1 129 ? 3.775 11.195 -4.258 1 98 129 ALA A N 1
ATOM 928 C CA . ALA A 1 129 ? 4.621 10.75 -5.363 1 98 129 ALA A CA 1
ATOM 929 C C . ALA A 1 129 ? 4.398 11.602 -6.605 1 98 129 ALA A C 1
ATOM 931 O O . ALA A 1 129 ? 3.279 11.688 -7.121 1 98 129 ALA A O 1
ATOM 932 N N . GLY A 1 130 ? 5.453 12.227 -7.008 1 95.62 130 GLY A N 1
ATOM 933 C CA . GLY A 1 130 ? 5.367 13.062 -8.195 1 95.62 130 GLY A CA 1
ATOM 934 C C . GLY A 1 130 ? 4.836 14.453 -7.918 1 95.62 130 GLY A C 1
ATOM 935 O O . GLY A 1 130 ? 4.617 15.234 -8.844 1 95.62 130 GLY A O 1
ATOM 936 N N . SER A 1 131 ? 4.543 14.727 -6.668 1 96.19 131 SER A N 1
ATOM 937 C CA . SER A 1 131 ? 4.047 16.047 -6.301 1 96.19 131 SER A CA 1
ATOM 938 C C . SER A 1 131 ? 5.152 17.094 -6.375 1 96.19 131 SER A C 1
ATOM 940 O O . SER A 1 131 ? 6.297 16.828 -6.008 1 96.19 131 SER A O 1
ATOM 942 N N . GLU A 1 132 ? 4.758 18.266 -6.809 1 92.25 132 GLU A N 1
ATOM 943 C CA . GLU A 1 132 ? 5.723 19.359 -6.895 1 92.25 132 GLU A CA 1
ATOM 944 C C . GLU A 1 132 ? 6.258 19.734 -5.516 1 92.25 132 GLU A C 1
ATOM 946 O O . GLU A 1 132 ? 5.492 19.859 -4.555 1 92.25 132 GLU A O 1
ATOM 951 N N . GLY A 1 133 ? 7.547 19.891 -5.418 1 91 133 GLY A N 1
ATOM 952 C CA . GLY A 1 133 ? 8.18 20.359 -4.195 1 91 133 GLY A CA 1
ATOM 953 C C . GLY A 1 133 ? 8.398 19.266 -3.174 1 91 133 GLY A C 1
ATOM 954 O O . GLY A 1 133 ? 8.875 19.531 -2.064 1 91 133 GLY A O 1
ATOM 955 N N . VAL A 1 134 ? 8.039 18.078 -3.521 1 95 134 VAL A N 1
ATOM 956 C CA . VAL A 1 134 ? 8.227 16.969 -2.59 1 95 134 VAL A CA 1
ATOM 957 C C . VAL A 1 134 ? 9.273 16.016 -3.135 1 95 134 VAL A C 1
ATOM 959 O O . VAL A 1 134 ? 9.203 15.594 -4.293 1 95 134 VAL A O 1
ATOM 962 N N . ASP A 1 135 ? 10.258 15.703 -2.328 1 96.44 135 ASP A N 1
ATOM 963 C CA . ASP A 1 135 ? 11.266 14.695 -2.65 1 96.44 135 ASP A CA 1
ATOM 964 C C . ASP A 1 135 ? 11.281 13.586 -1.606 1 96.44 135 ASP A C 1
ATOM 966 O O . ASP A 1 135 ? 11.891 13.727 -0.544 1 96.44 135 ASP A O 1
ATOM 970 N N . LEU A 1 136 ? 10.688 12.453 -1.954 1 97.44 136 LEU A N 1
ATOM 971 C CA . LEU A 1 136 ? 10.602 11.328 -1.027 1 97.44 136 LEU A CA 1
ATOM 972 C C . LEU A 1 136 ? 11.984 10.742 -0.755 1 97.44 136 LEU A C 1
ATOM 974 O O . LEU A 1 136 ? 12.195 10.102 0.273 1 97.44 136 LEU A O 1
ATOM 978 N N . SER A 1 137 ? 12.938 10.922 -1.635 1 97.06 137 SER A N 1
ATOM 979 C CA . SER A 1 137 ? 14.305 10.469 -1.422 1 97.06 137 SER A CA 1
ATOM 980 C C . SER A 1 137 ? 14.969 11.219 -0.274 1 97.06 137 SER A C 1
ATOM 982 O O . SER A 1 137 ? 15.836 10.68 0.412 1 97.06 137 SER A O 1
ATOM 984 N N . ALA A 1 138 ? 14.531 12.398 -0.153 1 96.19 138 ALA A N 1
ATOM 985 C CA . ALA A 1 138 ? 15.094 13.219 0.917 1 96.19 138 ALA A CA 1
ATOM 986 C C . ALA A 1 138 ? 14.305 13.047 2.213 1 96.19 138 ALA A C 1
ATOM 988 O O . ALA A 1 138 ? 14.602 13.695 3.221 1 96.19 138 ALA A O 1
ATOM 989 N N . THR A 1 139 ? 13.312 12.18 2.193 1 96.88 139 THR A N 1
ATOM 990 C CA . THR A 1 139 ? 12.398 12.023 3.324 1 96.88 139 THR A CA 1
ATOM 991 C C . THR A 1 139 ? 12.586 10.656 3.973 1 96.88 139 THR A C 1
ATOM 993 O O . THR A 1 139 ? 11.68 9.812 3.93 1 96.88 139 THR A O 1
ATOM 996 N N . ARG A 1 140 ? 13.664 10.492 4.633 1 97.62 140 ARG A N 1
ATOM 997 C CA . ARG A 1 140 ? 13.898 9.266 5.387 1 97.62 140 ARG A CA 1
ATOM 998 C C . ARG A 1 140 ? 13.086 9.25 6.68 1 97.62 140 ARG A C 1
ATOM 1000 O O . ARG A 1 140 ? 13.078 10.234 7.422 1 97.62 140 ARG A O 1
ATOM 1007 N N . PRO A 1 141 ? 12.422 8.117 6.992 1 98.56 141 PRO A N 1
ATOM 1008 C CA . PRO A 1 141 ? 11.625 8.078 8.219 1 98.56 141 PRO A CA 1
ATOM 1009 C C . PRO A 1 141 ? 12.453 8.344 9.477 1 98.56 141 PRO A C 1
ATOM 1011 O O . PRO A 1 141 ? 13.578 7.844 9.594 1 98.56 141 PRO A O 1
ATOM 1014 N N . GLY A 1 142 ? 11.852 9.188 10.328 1 98.62 142 GLY A N 1
ATOM 1015 C CA . GLY A 1 142 ? 12.492 9.43 11.617 1 98.62 142 GLY A CA 1
ATOM 1016 C C . GLY A 1 142 ? 12.25 8.32 12.617 1 98.62 142 GLY A C 1
ATOM 1017 O O . GLY A 1 142 ? 13.148 7.973 13.391 1 98.62 142 GLY A O 1
ATOM 1018 N N . LEU A 1 143 ? 11.102 7.789 12.602 1 98.5 143 LEU A N 1
ATOM 1019 C CA . LEU A 1 143 ? 10.711 6.73 13.523 1 98.5 143 LEU A CA 1
ATOM 1020 C C . LEU A 1 143 ? 10.414 5.438 12.773 1 98.5 143 LEU A C 1
ATOM 1022 O O . LEU A 1 143 ? 9.703 5.445 11.766 1 98.5 143 LEU A O 1
ATOM 1026 N N . GLU A 1 144 ? 11.008 4.348 13.211 1 98.62 144 GLU A N 1
ATOM 1027 C CA . GLU A 1 144 ? 10.797 3.012 12.664 1 98.62 144 GLU A CA 1
ATOM 1028 C C . GLU A 1 144 ? 10.164 2.084 13.695 1 98.62 144 GLU A C 1
ATOM 1030 O O . GLU A 1 144 ? 10.789 1.753 14.703 1 98.62 144 GLU A O 1
ATOM 1035 N N . LEU A 1 145 ? 8.945 1.69 13.391 1 97.25 145 LEU A N 1
ATOM 1036 C CA . LEU A 1 145 ? 8.195 0.866 14.328 1 97.25 145 LEU A CA 1
ATOM 1037 C C . LEU A 1 145 ? 8.156 -0.586 13.867 1 97.25 145 LEU A C 1
ATOM 1039 O O . LEU A 1 145 ? 8.164 -0.859 12.664 1 97.25 145 LEU A O 1
ATOM 1043 N N . PHE A 1 146 ? 8.102 -1.512 14.867 1 97.44 14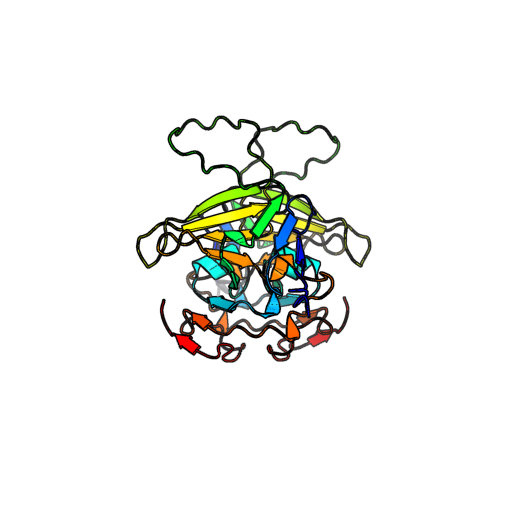6 PHE A N 1
ATOM 1044 C CA . PHE A 1 146 ? 8.047 -2.945 14.609 1 97.44 146 PHE A CA 1
ATOM 1045 C C . PHE A 1 146 ? 9.219 -3.385 13.742 1 97.44 146 PHE A C 1
ATOM 1047 O O . PHE A 1 146 ? 9.047 -4.137 12.781 1 97.44 146 PHE A O 1
ATOM 1054 N N . ALA A 1 147 ? 10.344 -2.883 14.039 1 98.19 147 ALA A N 1
ATOM 1055 C CA . ALA A 1 147 ? 11.555 -3.221 13.297 1 98.19 147 ALA A CA 1
ATOM 1056 C C . ALA A 1 147 ? 11.836 -4.719 13.359 1 98.19 147 ALA A C 1
ATOM 1058 O O . ALA A 1 147 ? 12.523 -5.262 12.492 1 98.19 147 ALA A O 1
ATOM 1059 N N . SER A 1 148 ? 11.289 -5.402 14.352 1 97.12 148 SER A N 1
ATOM 1060 C CA . SER A 1 148 ? 11.43 -6.852 14.469 1 97.12 148 SER A CA 1
ATOM 1061 C C . SER A 1 148 ? 10.805 -7.57 13.281 1 97.12 148 SER A C 1
ATOM 1063 O O . SER A 1 148 ? 11.102 -8.742 13.031 1 97.12 148 SER A O 1
ATOM 1065 N N . ARG A 1 149 ? 9.961 -6.895 12.531 1 97.19 149 ARG A N 1
ATOM 1066 C CA . ARG A 1 149 ? 9.258 -7.504 11.406 1 97.19 149 ARG A CA 1
ATOM 1067 C C . ARG A 1 149 ? 9.711 -6.895 10.086 1 97.19 149 ARG A C 1
ATOM 1069 O O . ARG A 1 149 ? 9.086 -7.125 9.047 1 97.19 149 ARG A O 1
ATOM 1076 N N . ARG A 1 150 ? 10.703 -6.055 10.125 1 98.38 150 ARG A N 1
ATOM 1077 C CA . ARG A 1 150 ? 11.281 -5.559 8.875 1 98.38 150 ARG A CA 1
ATOM 1078 C C . ARG A 1 150 ? 11.836 -6.703 8.031 1 98.38 150 ARG A C 1
ATOM 1080 O O . ARG A 1 150 ? 12.484 -7.609 8.562 1 98.38 150 ARG A O 1
ATOM 1087 N N . VAL A 1 151 ? 11.57 -6.703 6.785 1 98.56 151 VAL A N 1
ATOM 1088 C CA . VAL A 1 151 ? 12.141 -7.734 5.922 1 98.56 151 VAL A CA 1
ATOM 1089 C C . VAL A 1 151 ? 13.664 -7.637 5.941 1 98.56 151 VAL A C 1
ATOM 1091 O O . VAL A 1 151 ? 14.227 -6.539 6.039 1 98.56 151 VAL A O 1
ATOM 1094 N N . ALA A 1 152 ? 14.359 -8.672 5.742 1 98 152 ALA A N 1
ATOM 1095 C CA . ALA A 1 152 ? 15.797 -8.773 5.969 1 98 152 ALA A CA 1
ATOM 1096 C C . ALA A 1 152 ? 16.578 -8.07 4.867 1 98 152 ALA A C 1
ATOM 1098 O O . ALA A 1 152 ? 17.734 -7.688 5.062 1 98 152 ALA A O 1
ATOM 1099 N N . TRP A 1 153 ? 16.016 -7.883 3.742 1 98.06 153 TRP A N 1
ATOM 1100 C CA . TRP A 1 153 ? 16.734 -7.32 2.602 1 98.06 153 TRP A CA 1
ATOM 1101 C C . TRP A 1 153 ? 16.562 -5.809 2.539 1 98.06 153 TRP A C 1
ATOM 1103 O O . TRP A 1 153 ? 16.984 -5.168 1.573 1 98.06 153 TRP A O 1
ATOM 1113 N N . ILE A 1 154 ? 15.898 -5.203 3.465 1 97.81 154 ILE A N 1
ATOM 1114 C CA . ILE A 1 154 ? 15.859 -3.762 3.678 1 97.81 154 ILE A CA 1
ATOM 1115 C C . ILE A 1 154 ? 16.594 -3.41 4.973 1 97.81 154 ILE A C 1
ATOM 1117 O O . ILE A 1 154 ? 16.281 -3.965 6.031 1 97.81 154 ILE A O 1
ATOM 1121 N N . PRO A 1 155 ? 17.531 -2.518 4.883 1 97.38 155 PRO A N 1
ATOM 1122 C CA . PRO A 1 155 ? 18.266 -2.156 6.094 1 97.38 155 PRO A CA 1
ATOM 1123 C C . PRO A 1 155 ? 17.453 -1.275 7.039 1 97.38 155 PRO A C 1
ATOM 1125 O O . PRO A 1 155 ? 16.344 -0.851 6.691 1 97.38 155 PRO A O 1
ATOM 1128 N N . GLU A 1 156 ? 17.984 -1.124 8.227 1 97.5 156 GLU A N 1
ATOM 1129 C CA . GLU A 1 156 ? 17.406 -0.188 9.188 1 97.5 156 GLU A CA 1
ATOM 1130 C C . GLU A 1 156 ? 17.219 1.191 8.562 1 97.5 156 GLU A C 1
ATOM 1132 O O . GLU A 1 156 ? 18.109 1.705 7.891 1 97.5 156 GLU A O 1
ATOM 1137 N N . ILE A 1 157 ? 16.078 1.826 8.812 1 96.25 157 ILE A N 1
ATOM 1138 C CA . ILE A 1 157 ? 15.703 3.051 8.117 1 96.25 157 ILE A CA 1
ATOM 1139 C C . ILE A 1 157 ? 15.555 4.195 9.117 1 96.25 157 ILE A C 1
ATOM 1141 O O . ILE A 1 157 ? 16.016 5.309 8.859 1 96.25 157 ILE A O 1
ATOM 1145 N N . GLY A 1 158 ? 15.008 3.934 10.258 1 97.5 158 GLY A N 1
ATOM 1146 C CA . GLY A 1 158 ? 14.609 4.984 11.18 1 97.5 158 GLY A CA 1
ATOM 1147 C C . GLY A 1 158 ? 15.773 5.59 11.938 1 97.5 158 GLY A C 1
ATOM 1148 O O . GLY A 1 158 ? 16.734 4.895 12.258 1 97.5 158 GLY A O 1
ATOM 1149 N N . GLU A 1 159 ? 15.672 6.871 12.195 1 97.25 159 GLU A N 1
ATOM 1150 C CA . GLU A 1 159 ? 16.594 7.484 13.156 1 97.25 159 GLU A CA 1
ATOM 1151 C C . GLU A 1 159 ? 16.391 6.914 14.555 1 97.25 159 GLU A C 1
ATOM 1153 O O . GLU A 1 159 ? 17.359 6.652 15.273 1 97.25 159 GLU A O 1
ATOM 1158 N N . GLU A 1 160 ? 15.188 6.848 14.914 1 98.19 160 GLU A N 1
ATOM 1159 C CA . GLU A 1 160 ? 14.773 6.102 16.109 1 98.19 160 GLU A CA 1
ATOM 1160 C C . GLU A 1 160 ? 14.125 4.773 15.719 1 98.19 160 GLU A C 1
ATOM 1162 O O . GLU A 1 160 ? 13.188 4.738 14.922 1 98.19 160 GLU A O 1
ATOM 1167 N N . VAL A 1 161 ? 14.633 3.684 16.312 1 98.38 161 VAL A N 1
ATOM 1168 C CA . VAL A 1 161 ? 14.164 2.352 15.945 1 98.38 161 VAL A CA 1
ATOM 1169 C C . VAL A 1 161 ? 13.539 1.666 17.156 1 98.38 161 VAL A C 1
ATOM 1171 O O . VAL A 1 161 ? 14.148 1.617 18.234 1 98.38 161 VAL A O 1
ATOM 1174 N N . ARG A 1 162 ? 12.305 1.197 16.938 1 97.44 162 ARG A N 1
ATOM 1175 C CA . ARG A 1 162 ? 11.617 0.42 17.969 1 97.44 162 ARG A CA 1
ATOM 1176 C C . ARG A 1 162 ? 11.234 -0.962 17.438 1 97.44 162 ARG A C 1
ATOM 1178 O O . ARG A 1 162 ? 10.633 -1.083 16.375 1 97.44 162 ARG A O 1
ATOM 1185 N N . GLU A 1 163 ? 11.477 -2.039 18.172 1 95.12 163 GLU A N 1
ATOM 1186 C CA . GLU A 1 163 ? 11.211 -3.41 17.734 1 95.12 163 GLU A CA 1
ATOM 1187 C C . GLU A 1 163 ? 9.719 -3.727 17.812 1 95.12 163 GLU A C 1
ATOM 1189 O O . GLU A 1 163 ? 9.234 -4.641 17.141 1 95.12 163 GLU A O 1
ATOM 1194 N N . ALA A 1 164 ? 9 -3.055 18.703 1 86.25 164 ALA A N 1
ATOM 1195 C CA . ALA A 1 164 ? 7.555 -3.139 18.875 1 86.25 164 ALA A CA 1
ATOM 1196 C C . ALA A 1 164 ? 6.938 -1.751 19.016 1 86.25 164 ALA A C 1
ATOM 1198 O O . ALA A 1 164 ? 7.645 -0.743 18.984 1 86.25 164 ALA A O 1
ATOM 1199 N N . ALA A 1 165 ? 5.551 -1.676 18.891 1 75.38 165 ALA A N 1
ATOM 1200 C CA . ALA A 1 165 ? 4.93 -0.359 19.016 1 75.38 165 ALA A CA 1
ATOM 1201 C C . ALA A 1 165 ? 5.008 0.159 20.453 1 75.38 165 ALA A C 1
ATOM 1203 O O . ALA A 1 165 ? 5.043 -0.627 21.391 1 75.38 165 ALA A O 1
ATOM 1204 N N . MET B 1 1 ? 7.637 -45.469 -7.465 1 34.59 1 MET B N 1
ATOM 1205 C CA . MET B 1 1 ? 7.668 -44.438 -6.441 1 34.59 1 MET B CA 1
ATOM 1206 C C . MET B 1 1 ? 6.762 -43.25 -6.824 1 34.59 1 MET B C 1
ATOM 1208 O O . MET B 1 1 ? 6.922 -42.656 -7.895 1 34.59 1 MET B O 1
ATOM 1212 N N . THR B 1 2 ? 5.457 -43.25 -6.504 1 39.47 2 THR B N 1
ATOM 1213 C CA . THR B 1 2 ? 4.527 -42.156 -6.793 1 39.47 2 THR B CA 1
ATOM 1214 C C . THR B 1 2 ? 5.129 -40.812 -6.406 1 39.47 2 THR B C 1
ATOM 1216 O O . THR B 1 2 ? 5.617 -40.656 -5.285 1 39.47 2 THR B O 1
ATOM 1219 N N . SER B 1 3 ? 5.941 -40.25 -7.242 1 40.62 3 SER B N 1
ATOM 1220 C CA . SER B 1 3 ? 6.395 -38.875 -6.98 1 40.62 3 SER B CA 1
ATOM 1221 C C . SER B 1 3 ? 5.281 -38.031 -6.375 1 40.62 3 SER B C 1
ATOM 1223 O O . SER B 1 3 ? 4.23 -37.844 -6.992 1 40.62 3 SER B O 1
ATOM 1225 N N . THR B 1 4 ? 4.809 -38.219 -5.18 1 44.09 4 THR B N 1
ATOM 1226 C CA . THR B 1 4 ? 3.863 -37.375 -4.457 1 44.09 4 THR B CA 1
ATOM 1227 C C . THR B 1 4 ? 4.141 -35.875 -4.73 1 44.09 4 THR B C 1
ATOM 1229 O O . THR B 1 4 ? 5.145 -35.344 -4.266 1 44.09 4 THR B O 1
ATOM 1232 N N . THR B 1 5 ? 3.99 -35.406 -5.867 1 48.22 5 THR B N 1
ATOM 1233 C CA . THR B 1 5 ? 4.082 -33.969 -6.156 1 48.22 5 THR B CA 1
ATOM 1234 C C . THR B 1 5 ? 3.387 -33.156 -5.07 1 48.22 5 THR B C 1
ATOM 1236 O O . THR B 1 5 ? 2.162 -33.188 -4.941 1 48.22 5 THR B O 1
ATOM 1239 N N . THR B 1 6 ? 3.863 -33.156 -3.838 1 54.56 6 THR B N 1
ATOM 1240 C CA . THR B 1 6 ? 3.314 -32.438 -2.699 1 54.56 6 THR B CA 1
ATOM 1241 C C . THR B 1 6 ? 2.805 -31.062 -3.127 1 54.56 6 THR B C 1
ATOM 1243 O O . THR B 1 6 ? 3.572 -30.234 -3.629 1 54.56 6 THR B O 1
ATOM 1246 N N . THR B 1 7 ? 1.489 -31.047 -3.574 1 72.12 7 THR B N 1
ATOM 1247 C CA . THR B 1 7 ? 0.771 -29.828 -3.92 1 72.12 7 THR B CA 1
ATOM 1248 C C . THR B 1 7 ? 0.718 -28.875 -2.729 1 72.12 7 THR B C 1
ATOM 1250 O O . THR B 1 7 ? 0.131 -29.188 -1.694 1 72.12 7 THR B O 1
ATOM 1253 N N . THR B 1 8 ? 1.682 -27.938 -2.572 1 87.38 8 THR B N 1
ATOM 1254 C CA . THR B 1 8 ? 1.745 -26.953 -1.497 1 87.38 8 THR B CA 1
ATOM 1255 C C . THR B 1 8 ? 0.693 -25.875 -1.695 1 87.38 8 THR B C 1
ATOM 1257 O O . THR B 1 8 ? 0.43 -25.453 -2.824 1 87.38 8 THR B O 1
ATOM 1260 N N . THR B 1 9 ? -0.099 -25.703 -0.685 1 95.12 9 THR B N 1
ATOM 1261 C CA . THR B 1 9 ? -1.104 -24.641 -0.688 1 95.12 9 THR B CA 1
ATOM 1262 C C . THR B 1 9 ? -0.686 -23.5 0.224 1 95.12 9 THR B C 1
ATOM 1264 O O . THR B 1 9 ? -0.267 -23.719 1.361 1 95.12 9 THR B O 1
ATOM 1267 N N . THR B 1 10 ? -0.642 -22.344 -0.319 1 97.31 10 THR B N 1
ATOM 1268 C CA . THR B 1 10 ? -0.415 -21.141 0.46 1 97.31 10 THR B CA 1
ATOM 1269 C C . THR B 1 10 ? -1.651 -20.25 0.44 1 97.31 10 THR B C 1
ATOM 1271 O O . THR B 1 10 ? -2.26 -20.047 -0.612 1 97.31 10 THR B O 1
ATOM 1274 N N . THR B 1 11 ? -2.041 -19.781 1.628 1 97.88 11 THR B N 1
ATOM 1275 C CA . THR B 1 11 ? -3.201 -18.906 1.716 1 97.88 11 THR B CA 1
ATOM 1276 C C . THR B 1 11 ? -2.789 -17.516 2.189 1 97.88 11 THR B C 1
ATOM 1278 O O . THR B 1 11 ? -1.819 -17.359 2.938 1 97.88 11 THR B O 1
ATOM 1281 N N . GLY B 1 12 ? -3.438 -16.484 1.632 1 98.44 12 GLY B N 1
ATOM 1282 C CA . GLY B 1 12 ? -3.307 -15.094 2.033 1 98.44 12 GLY B CA 1
ATOM 1283 C C . GLY B 1 12 ? -4.637 -14.367 2.115 1 98.44 12 GLY B C 1
ATOM 1284 O O . GLY B 1 12 ? -5.676 -14.922 1.75 1 98.44 12 GLY B O 1
ATOM 1285 N N . GLN B 1 13 ? -4.57 -13.156 2.66 1 98.56 13 GLN B N 1
ATOM 1286 C CA . GLN B 1 13 ? -5.809 -12.391 2.787 1 98.56 13 GLN B CA 1
ATOM 1287 C C . GLN B 1 13 ? -5.52 -10.898 2.941 1 98.56 13 GLN B C 1
ATOM 1289 O O . GLN B 1 13 ? -4.41 -10.508 3.32 1 98.56 13 GLN B O 1
ATOM 1294 N N . CYS B 1 14 ? -6.57 -10.117 2.615 1 98.25 14 CYS B N 1
ATOM 1295 C CA . CYS B 1 14 ? -6.48 -8.68 2.852 1 98.25 14 CYS B CA 1
ATOM 1296 C C . CYS B 1 14 ? -6.555 -8.367 4.34 1 98.25 14 CYS B C 1
ATOM 1298 O O . CYS B 1 14 ? -6.641 -9.273 5.168 1 98.25 14 CYS B O 1
ATOM 1300 N N . LEU B 1 15 ? -6.543 -7.156 4.672 1 97.44 15 LEU B N 1
ATOM 1301 C CA . LEU B 1 15 ? -6.473 -6.699 6.059 1 97.44 15 LEU B CA 1
ATOM 1302 C C . LEU B 1 15 ? -7.703 -7.145 6.84 1 97.44 15 LEU B C 1
ATOM 1304 O O . LEU B 1 15 ? -7.586 -7.652 7.957 1 97.44 15 LEU B O 1
ATOM 1308 N N . CYS B 1 16 ? -8.922 -7.02 6.234 1 96.25 16 CYS B N 1
ATOM 1309 C CA . CYS B 1 16 ? -10.148 -7.305 6.969 1 96.25 16 CYS B CA 1
ATOM 1310 C C . CYS B 1 16 ? -10.555 -8.766 6.816 1 96.25 16 CYS B C 1
ATOM 1312 O O . CYS B 1 16 ? -11.477 -9.234 7.484 1 96.25 16 CYS B O 1
ATOM 1314 N N . GLY B 1 17 ? -9.914 -9.43 5.867 1 96.62 17 GLY B N 1
ATOM 1315 C CA . GLY B 1 17 ? -10.148 -10.859 5.723 1 96.62 17 GLY B CA 1
ATOM 1316 C C . GLY B 1 17 ? -11.266 -11.188 4.742 1 96.62 17 GLY B C 1
ATOM 1317 O O . GLY B 1 17 ? -11.531 -12.352 4.465 1 96.62 17 GLY B O 1
ATOM 1318 N N . ARG B 1 18 ? -11.836 -10.203 4.148 1 95.88 18 ARG B N 1
ATOM 1319 C CA . ARG B 1 18 ? -12.984 -10.445 3.285 1 95.88 18 ARG B CA 1
ATOM 1320 C C . ARG B 1 18 ? -12.539 -10.891 1.896 1 95.88 18 ARG B C 1
ATOM 1322 O O . ARG B 1 18 ? -13.336 -11.438 1.13 1 95.88 18 ARG B O 1
ATOM 1329 N N . VAL B 1 19 ? -11.367 -10.594 1.509 1 97.38 19 VAL B N 1
ATOM 1330 C CA . VAL B 1 19 ? -10.789 -11.109 0.274 1 97.38 19 VAL B CA 1
ATOM 1331 C C . VAL B 1 19 ? -9.641 -12.055 0.603 1 97.38 19 VAL B C 1
ATOM 1333 O O . VAL B 1 19 ? -8.695 -11.68 1.302 1 97.38 19 VAL B O 1
ATOM 1336 N N . LYS B 1 20 ? -9.742 -13.227 0.134 1 98.25 20 LYS B N 1
ATOM 1337 C CA . LYS B 1 20 ? -8.742 -14.266 0.363 1 98.25 20 LYS B CA 1
ATOM 1338 C C . LYS B 1 20 ? -8.172 -14.781 -0.956 1 98.25 20 LYS B C 1
ATOM 1340 O O . LYS B 1 20 ? -8.836 -14.719 -1.992 1 98.25 20 LYS B O 1
ATOM 1345 N N . VAL B 1 21 ? -6.938 -15.234 -0.895 1 98.56 21 VAL B N 1
ATOM 1346 C CA . VAL B 1 21 ? -6.273 -15.828 -2.055 1 98.56 21 VAL B CA 1
ATOM 1347 C C . VAL B 1 21 ? -5.648 -17.156 -1.669 1 98.56 21 VAL B C 1
ATOM 1349 O O . VAL B 1 21 ? -5.105 -17.312 -0.571 1 98.56 21 VAL B O 1
ATOM 1352 N N . THR B 1 22 ? -5.762 -18.094 -2.496 1 98.25 22 THR B N 1
ATOM 1353 C CA . THR B 1 22 ? -5.113 -19.391 -2.359 1 98.25 22 THR B CA 1
ATOM 1354 C C . THR B 1 22 ? -4.215 -19.672 -3.561 1 98.25 22 THR B C 1
ATOM 1356 O O . THR B 1 22 ? -4.633 -19.516 -4.707 1 98.25 22 THR B O 1
ATOM 1359 N N . VAL B 1 23 ? -2.947 -19.984 -3.291 1 98.12 23 VAL B N 1
ATOM 1360 C CA . VAL B 1 23 ? -1.983 -20.359 -4.316 1 98.12 23 VAL B CA 1
ATOM 1361 C C . VAL B 1 23 ? -1.694 -21.859 -4.215 1 98.12 23 VAL B C 1
ATOM 1363 O O . VAL B 1 23 ? -1.342 -22.359 -3.145 1 98.12 23 VAL B O 1
ATOM 1366 N N . THR B 1 24 ? -1.842 -22.562 -5.371 1 97.06 24 THR B N 1
ATOM 1367 C CA . THR B 1 24 ? -1.656 -24.016 -5.371 1 97.06 24 THR B CA 1
ATOM 1368 C C . THR B 1 24 ? -0.673 -24.422 -6.461 1 97.06 24 THR B C 1
ATOM 1370 O O . THR B 1 24 ? -0.221 -23.594 -7.25 1 97.06 24 THR B O 1
ATOM 1373 N N . GLY B 1 25 ? -0.309 -25.719 -6.496 1 94.44 25 GLY B N 1
ATOM 1374 C CA . GLY B 1 25 ? 0.54 -26.312 -7.523 1 94.44 25 GLY B CA 1
ATOM 1375 C C . GLY B 1 25 ? 2.014 -26.297 -7.16 1 94.44 25 GLY B C 1
ATOM 1376 O O . GLY B 1 25 ? 2.684 -27.328 -7.219 1 94.44 25 GLY B O 1
ATOM 1377 N N . LYS B 1 26 ? 2.514 -25.094 -6.793 1 92.94 26 LYS B N 1
ATOM 1378 C CA . LYS B 1 26 ? 3.896 -24.906 -6.371 1 92.94 26 LYS B CA 1
ATOM 1379 C C . LYS B 1 26 ? 3.973 -24.016 -5.137 1 92.94 26 LYS B C 1
ATOM 1381 O O . LYS B 1 26 ? 3.043 -23.25 -4.852 1 92.94 26 LYS B O 1
ATOM 1386 N N . PRO B 1 27 ? 5.082 -24.188 -4.391 1 94.12 27 PRO B N 1
ATOM 1387 C CA . PRO B 1 27 ? 5.266 -23.234 -3.283 1 94.12 27 PRO B CA 1
ATOM 1388 C C . PRO B 1 27 ? 5.309 -21.781 -3.748 1 94.12 27 PRO B C 1
ATOM 1390 O O . PRO B 1 27 ? 5.91 -21.484 -4.781 1 94.12 27 PRO B O 1
ATOM 1393 N N . LEU B 1 28 ? 4.648 -20.938 -3.023 1 97.25 28 LEU B N 1
ATOM 1394 C CA . LEU B 1 28 ? 4.609 -19.516 -3.354 1 97.25 28 LEU B CA 1
ATOM 1395 C C . LEU B 1 28 ? 6.02 -18.969 -3.561 1 97.25 28 LEU B C 1
ATOM 1397 O O . LEU B 1 28 ? 6.254 -18.188 -4.48 1 97.25 28 LEU B O 1
ATOM 1401 N N . SER B 1 29 ? 6.973 -19.453 -2.758 1 95.19 29 SER B N 1
ATOM 1402 C CA . SER B 1 29 ? 8.344 -18.953 -2.756 1 95.19 29 SER B CA 1
ATOM 1403 C C . SER B 1 29 ? 9.078 -19.344 -4.035 1 95.19 29 SER B C 1
ATOM 1405 O O . SER B 1 29 ? 10.156 -18.812 -4.32 1 95.19 29 SER B O 1
ATOM 1407 N N . SER B 1 30 ? 8.531 -20.234 -4.777 1 96.12 30 SER B N 1
ATOM 1408 C CA . SER B 1 30 ? 9.195 -20.688 -5.992 1 96.12 30 SER B CA 1
ATOM 1409 C C . SER B 1 30 ? 8.875 -19.766 -7.172 1 96.12 30 SER B C 1
ATOM 1411 O O . SER B 1 30 ? 9.523 -19.844 -8.219 1 96.12 30 SER B O 1
ATOM 1413 N N . PHE B 1 31 ? 7.898 -18.906 -7.043 1 97.81 31 PHE B N 1
ATOM 1414 C CA . PHE B 1 31 ? 7.516 -18.016 -8.141 1 97.81 31 PHE B CA 1
ATOM 1415 C C . PHE B 1 31 ? 8.383 -16.766 -8.164 1 97.81 31 PHE B C 1
ATOM 1417 O O . PHE B 1 31 ? 8.875 -16.328 -7.117 1 97.81 31 PHE B O 1
ATOM 1424 N N . PRO B 1 32 ? 8.578 -16.203 -9.391 1 98.19 32 PRO B N 1
ATOM 1425 C CA . PRO B 1 32 ? 9.336 -14.953 -9.461 1 98.19 32 PRO B CA 1
ATOM 1426 C C . PRO B 1 32 ? 8.664 -13.812 -8.688 1 98.19 32 PRO B C 1
ATOM 1428 O O . PRO B 1 32 ? 7.461 -13.859 -8.438 1 98.19 32 PRO B O 1
ATOM 1431 N N . THR B 1 33 ? 9.531 -12.867 -8.242 1 98.62 33 THR B N 1
ATOM 1432 C CA . THR B 1 33 ? 9.047 -11.703 -7.512 1 98.62 33 THR B CA 1
ATOM 1433 C C . THR B 1 33 ? 9.578 -10.414 -8.133 1 98.62 33 THR B C 1
ATOM 1435 O O . THR B 1 33 ? 10.594 -10.43 -8.836 1 98.62 33 THR B O 1
ATOM 1438 N N . LEU B 1 34 ? 8.859 -9.359 -7.902 1 98.25 34 LEU B N 1
ATOM 1439 C CA . LEU B 1 34 ? 9.305 -8.078 -8.445 1 98.25 34 LEU B CA 1
ATOM 1440 C C . LEU B 1 34 ? 8.945 -6.934 -7.5 1 98.25 34 LEU B C 1
ATOM 1442 O O . LEU B 1 34 ? 8.062 -7.082 -6.648 1 98.25 34 LEU B O 1
ATOM 1446 N N . THR B 1 35 ? 9.719 -5.844 -7.578 1 98.56 35 THR B N 1
ATOM 1447 C CA . THR B 1 35 ? 9.383 -4.547 -7 1 98.56 35 THR B CA 1
ATOM 1448 C C . THR B 1 35 ? 9.398 -3.457 -8.07 1 98.56 35 THR B C 1
ATOM 1450 O O . THR B 1 35 ? 10.18 -3.529 -9.023 1 98.56 35 THR B O 1
ATOM 1453 N N . CYS B 1 36 ? 8.484 -2.572 -7.988 1 97.75 36 CYS B N 1
ATOM 1454 C CA . CYS B 1 36 ? 8.383 -1.464 -8.93 1 97.75 36 CYS B CA 1
ATOM 1455 C C . CYS B 1 36 ? 8.289 -0.131 -8.195 1 97.75 36 CYS B C 1
ATOM 1457 O O . CYS B 1 36 ? 7.461 0.029 -7.297 1 97.75 36 CYS B O 1
ATOM 1459 N N . HIS B 1 37 ? 9.062 0.837 -8.586 1 98.06 37 HIS B N 1
ATOM 1460 C CA . HIS B 1 37 ? 9.164 2.109 -7.879 1 98.06 37 HIS B CA 1
ATOM 1461 C C . HIS B 1 37 ? 8.484 3.23 -8.664 1 98.06 37 HIS B C 1
ATOM 1463 O O . HIS B 1 37 ? 8.688 4.41 -8.367 1 98.06 37 HIS B O 1
ATOM 1469 N N . CYS B 1 38 ? 7.672 2.984 -9.68 1 96.75 38 CYS B N 1
ATOM 1470 C CA . CYS B 1 38 ? 7.035 4.059 -10.438 1 96.75 38 CYS B CA 1
ATOM 1471 C C . CYS B 1 38 ? 6.043 4.82 -9.57 1 96.75 38 CYS B C 1
ATOM 1473 O O . CYS B 1 38 ? 5.688 4.371 -8.484 1 96.75 38 CYS B O 1
ATOM 1475 N N . ASN B 1 39 ? 5.609 5.965 -9.992 1 96.19 39 ASN B N 1
ATOM 1476 C CA . ASN B 1 39 ? 4.719 6.809 -9.203 1 96.19 39 ASN B CA 1
ATOM 1477 C C . ASN B 1 39 ? 3.361 6.145 -8.992 1 96.19 39 ASN B C 1
ATOM 1479 O O . ASN B 1 39 ? 2.762 6.27 -7.926 1 96.19 39 ASN B O 1
ATOM 1483 N N . SER B 1 40 ? 2.834 5.434 -9.977 1 96.25 40 SER B N 1
ATOM 1484 C CA . SER B 1 40 ? 1.551 4.754 -9.836 1 96.25 40 SER B CA 1
ATOM 1485 C C . SER B 1 40 ? 1.604 3.709 -8.727 1 96.25 40 SER B C 1
ATOM 1487 O O . SER B 1 40 ? 0.68 3.609 -7.914 1 96.25 40 SER B O 1
ATOM 1489 N N . CYS B 1 41 ? 2.707 2.984 -8.648 1 97.25 41 CYS B N 1
ATOM 1490 C CA . CYS B 1 41 ? 2.852 1.952 -7.629 1 97.25 41 CYS B CA 1
ATOM 1491 C C . CYS B 1 41 ? 3.02 2.574 -6.246 1 97.25 41 CYS B C 1
ATOM 1493 O O . CYS B 1 41 ? 2.539 2.025 -5.25 1 97.25 41 CYS B O 1
ATOM 1495 N N . LYS B 1 42 ? 3.719 3.723 -6.23 1 98.38 42 LYS B N 1
ATOM 1496 C CA . LYS B 1 42 ? 3.822 4.434 -4.957 1 98.38 42 LYS B CA 1
ATOM 1497 C C . LYS B 1 42 ? 2.455 4.914 -4.484 1 98.38 42 LYS B C 1
ATOM 1499 O O . LYS B 1 42 ? 2.094 4.73 -3.32 1 98.38 42 LYS B O 1
ATOM 1504 N N . LYS B 1 43 ? 1.683 5.465 -5.383 1 98.25 43 LYS B N 1
ATOM 1505 C CA . LYS B 1 43 ? 0.359 5.957 -5.02 1 98.25 43 LYS B CA 1
ATOM 1506 C C . LYS B 1 43 ? -0.562 4.812 -4.605 1 98.25 43 LYS B C 1
ATOM 1508 O O . LYS B 1 43 ? -1.296 4.926 -3.621 1 98.25 43 LYS B O 1
ATOM 1513 N N . ARG B 1 44 ? -0.492 3.748 -5.277 1 97.88 44 ARG B N 1
ATOM 1514 C CA . ARG B 1 44 ? -1.395 2.639 -4.98 1 97.88 44 ARG B CA 1
ATOM 1515 C C . ARG B 1 44 ? -1.025 1.972 -3.66 1 97.88 44 ARG B C 1
ATOM 1517 O O . ARG B 1 44 ? -1.903 1.545 -2.906 1 97.88 44 ARG B O 1
ATOM 1524 N N . SER B 1 45 ? 0.238 1.813 -3.398 1 98.44 45 SER B N 1
ATOM 1525 C CA . SER B 1 45 ? 0.676 1.177 -2.16 1 98.44 45 SER B CA 1
ATOM 1526 C C . SER B 1 45 ? 0.59 2.143 -0.983 1 98.44 45 SER B C 1
ATOM 1528 O O . SER B 1 45 ? 0.6 1.72 0.175 1 98.44 45 SER B O 1
ATOM 1530 N N . GLY B 1 46 ? 0.591 3.438 -1.268 1 98.62 46 GLY B N 1
ATOM 1531 C CA . GLY B 1 46 ? 0.684 4.449 -0.227 1 98.62 46 GLY B CA 1
ATOM 1532 C C . GLY B 1 46 ? 2.096 4.648 0.29 1 98.62 46 GLY B C 1
ATOM 1533 O O . GLY B 1 46 ? 2.307 5.34 1.288 1 98.62 46 GLY B O 1
ATOM 1534 N N . GLY B 1 47 ? 3.043 4.031 -0.32 1 98.56 47 GLY B N 1
ATOM 1535 C CA . GLY B 1 47 ? 4.391 4.004 0.226 1 98.56 47 GLY B CA 1
ATOM 1536 C C . GLY B 1 47 ? 5.457 4.336 -0.801 1 98.56 47 GLY B C 1
ATOM 1537 O O . GLY B 1 47 ? 5.387 5.371 -1.466 1 98.56 47 GLY B O 1
ATOM 1538 N N . VAL B 1 48 ? 6.414 3.391 -0.914 1 98.69 48 VAL B N 1
ATOM 1539 C CA . VAL B 1 48 ? 7.605 3.764 -1.67 1 98.69 48 VAL B CA 1
ATOM 1540 C C . VAL B 1 48 ? 7.758 2.848 -2.883 1 98.69 48 VAL B C 1
ATOM 1542 O O . VAL B 1 48 ? 8.625 3.064 -3.729 1 98.69 48 VAL B O 1
ATOM 1545 N N . ALA B 1 49 ? 6.969 1.805 -2.979 1 98.69 49 ALA B N 1
ATOM 1546 C CA . ALA B 1 49 ? 7.031 0.859 -4.09 1 98.69 49 ALA B CA 1
ATOM 1547 C C . ALA B 1 49 ? 5.918 -0.181 -3.988 1 98.69 49 ALA B C 1
ATOM 1549 O O . ALA B 1 49 ? 5.215 -0.25 -2.977 1 98.69 49 ALA B O 1
ATOM 1550 N N . SER B 1 50 ? 5.715 -0.908 -5.02 1 98.38 50 SER B N 1
ATOM 1551 C CA . SER B 1 50 ? 4.934 -2.139 -5 1 98.38 50 SER B CA 1
ATOM 1552 C C . SER B 1 50 ? 5.836 -3.367 -4.938 1 98.38 50 SER B C 1
ATOM 1554 O O . SER B 1 50 ? 6.961 -3.344 -5.445 1 98.38 50 SER B O 1
ATOM 1556 N N . TYR B 1 51 ? 5.391 -4.426 -4.344 1 98.81 51 TYR B N 1
ATOM 1557 C CA . TYR B 1 51 ? 6.047 -5.723 -4.23 1 98.81 51 TYR B CA 1
ATOM 1558 C C . TYR B 1 51 ? 5.078 -6.852 -4.555 1 98.81 51 TYR B C 1
ATOM 1560 O O . TYR B 1 51 ? 3.957 -6.887 -4.039 1 98.81 51 TYR B O 1
ATOM 1568 N N . ALA B 1 52 ? 5.562 -7.824 -5.422 1 98.81 52 ALA B N 1
ATOM 1569 C CA . ALA B 1 52 ? 4.57 -8.812 -5.84 1 98.81 52 ALA B CA 1
ATOM 1570 C C . ALA B 1 52 ? 5.234 -10.141 -6.199 1 98.81 52 ALA B C 1
ATOM 1572 O O . ALA B 1 52 ? 6.41 -10.172 -6.562 1 98.81 52 ALA B O 1
ATOM 1573 N N . PHE B 1 53 ? 4.457 -11.211 -6.039 1 98.75 53 PHE B N 1
ATOM 1574 C CA . PHE B 1 53 ? 4.73 -12.508 -6.637 1 98.75 53 PHE B CA 1
ATOM 1575 C C . PHE B 1 53 ? 4.105 -12.609 -8.023 1 98.75 53 PHE B C 1
ATOM 1577 O O . PHE B 1 53 ? 2.951 -12.227 -8.219 1 98.75 53 PHE B O 1
ATOM 1584 N N . LEU B 1 54 ? 4.82 -13.062 -8.977 1 98.69 54 LEU B N 1
ATOM 1585 C CA . LEU B 1 54 ? 4.285 -13.336 -10.305 1 98.69 54 LEU B CA 1
ATOM 1586 C C . LEU B 1 54 ? 3.844 -14.789 -10.43 1 98.69 54 LEU B C 1
ATOM 1588 O O . LEU B 1 54 ? 4.672 -15.68 -10.625 1 98.69 54 LEU B O 1
ATOM 1592 N N . VAL B 1 55 ? 2.561 -15 -10.383 1 98.69 55 VAL B N 1
ATOM 1593 C CA . VAL B 1 55 ? 2.021 -16.359 -10.32 1 98.69 55 VAL B CA 1
ATOM 1594 C C . VAL B 1 55 ? 1.1 -16.609 -11.508 1 98.69 55 VAL B C 1
ATOM 1596 O O . VAL B 1 55 ? 0.175 -15.828 -11.758 1 98.69 55 VAL B O 1
ATOM 1599 N N . PRO B 1 56 ? 1.326 -17.641 -12.297 1 98.56 56 PRO B N 1
ATOM 1600 C CA . PRO B 1 56 ? 0.364 -17.969 -13.352 1 98.56 56 PRO B CA 1
ATOM 1601 C C . PRO B 1 56 ? -1.057 -18.141 -12.82 1 98.56 56 PRO B C 1
ATOM 1603 O O . PRO B 1 56 ? -1.251 -18.719 -11.75 1 98.56 56 PRO B O 1
ATOM 1606 N N . LYS B 1 57 ? -2.027 -17.656 -13.555 1 97.81 57 LYS B N 1
ATOM 1607 C CA . LYS B 1 57 ? -3.408 -17.562 -13.086 1 97.81 57 LYS B CA 1
ATOM 1608 C C . LYS B 1 57 ? -3.971 -18.938 -12.734 1 97.81 57 LYS B C 1
ATOM 1610 O O . LYS B 1 57 ? -4.844 -19.047 -11.875 1 97.81 57 LYS B O 1
ATOM 1615 N N . GLN B 1 58 ? -3.467 -20 -13.344 1 97.31 58 GLN B N 1
ATOM 1616 C CA . GLN B 1 58 ? -4.004 -21.328 -13.094 1 97.31 58 GLN B CA 1
ATOM 1617 C C . GLN B 1 58 ? -3.699 -21.797 -11.672 1 97.31 58 GLN B C 1
ATOM 1619 O O . GLN B 1 58 ? -4.316 -22.734 -11.172 1 97.31 58 GLN B O 1
ATOM 1624 N N . HIS B 1 59 ? -2.691 -21.156 -11 1 98 59 HIS B N 1
ATOM 1625 C CA . HIS B 1 59 ? -2.312 -21.531 -9.641 1 98 59 HIS B CA 1
ATOM 1626 C C . HIS B 1 59 ? -3.006 -20.641 -8.609 1 98 59 HIS B C 1
ATOM 1628 O O . HIS B 1 59 ? -2.793 -20.797 -7.406 1 98 59 HIS B O 1
ATOM 1634 N N . VAL B 1 60 ? -3.9 -19.688 -9.008 1 98.38 60 VAL B N 1
ATOM 1635 C CA . VAL B 1 60 ? -4.422 -18.672 -8.109 1 98.38 60 VAL B CA 1
ATOM 1636 C C . VAL B 1 60 ? -5.945 -18.781 -8.031 1 98.38 60 VAL B C 1
ATOM 1638 O O . VAL B 1 60 ? -6.621 -18.875 -9.055 1 98.38 60 VAL B O 1
ATOM 1641 N N . GLN B 1 61 ? -6.465 -18.781 -6.797 1 97.88 61 GLN B N 1
ATOM 1642 C CA . GLN B 1 61 ? -7.898 -18.688 -6.547 1 97.88 61 GLN B CA 1
ATOM 1643 C C . GLN B 1 61 ? -8.211 -17.562 -5.566 1 97.88 61 GLN B C 1
ATOM 1645 O O . GLN B 1 61 ? -7.586 -17.453 -4.508 1 97.88 61 GLN B O 1
ATOM 1650 N N . PHE B 1 62 ? -9.141 -16.719 -5.945 1 97.75 62 PHE B N 1
ATOM 1651 C CA . PHE B 1 62 ? -9.609 -15.648 -5.066 1 97.75 62 PHE B CA 1
ATOM 1652 C C . PHE B 1 62 ? -10.969 -15.992 -4.48 1 97.75 62 PHE B C 1
ATOM 1654 O O . PHE B 1 62 ? -11.797 -16.625 -5.145 1 97.75 62 PHE B O 1
ATOM 1661 N N . SER B 1 63 ? -11.188 -15.523 -3.311 1 96 63 SER B N 1
ATOM 1662 C CA . SER B 1 63 ? -12.5 -15.562 -2.682 1 96 63 SER B CA 1
ATOM 1663 C C . SER B 1 63 ? -12.828 -14.234 -1.993 1 96 63 SER B C 1
ATOM 1665 O O . SER B 1 63 ? -12.195 -13.883 -0.995 1 96 63 SER B O 1
ATOM 1667 N N . PRO B 1 64 ? -13.852 -13.578 -2.436 1 95.69 64 PRO B N 1
ATOM 1668 C CA . PRO B 1 64 ? -14.578 -13.773 -3.693 1 95.69 64 PRO B CA 1
ATOM 1669 C C . PRO B 1 64 ? -13.734 -13.43 -4.922 1 95.69 64 PRO B C 1
ATOM 1671 O O . PRO B 1 64 ? -12.703 -12.766 -4.797 1 95.69 64 PRO B O 1
ATOM 1674 N N . ALA B 1 65 ? -14.125 -13.875 -6.086 1 94.06 65 ALA B N 1
ATOM 1675 C CA . ALA B 1 65 ? -13.523 -13.453 -7.348 1 94.06 65 ALA B CA 1
ATOM 1676 C C . ALA B 1 65 ? -13.719 -11.961 -7.582 1 94.06 65 ALA B C 1
ATOM 1678 O O . ALA B 1 65 ? -14.688 -11.375 -7.09 1 94.06 65 ALA B O 1
ATOM 1679 N N . PRO B 1 66 ? -12.688 -11.43 -8.242 1 91.62 66 PRO B N 1
ATOM 1680 C CA . PRO B 1 66 ? -12.883 -10 -8.523 1 91.62 66 PRO B CA 1
ATOM 1681 C C . PRO B 1 66 ? -14.109 -9.734 -9.391 1 91.62 66 PRO B C 1
ATOM 1683 O O . PRO B 1 66 ? -14.438 -10.539 -10.266 1 91.62 66 PRO B O 1
ATOM 1686 N N . ASN B 1 67 ? -14.711 -8.602 -8.898 1 75.5 67 ASN B N 1
ATOM 1687 C CA . ASN B 1 67 ? -15.852 -8.203 -9.719 1 75.5 67 ASN B CA 1
ATOM 1688 C C . ASN B 1 67 ? -15.438 -7.949 -11.164 1 75.5 67 ASN B C 1
ATOM 1690 O O . ASN B 1 67 ? -14.297 -7.582 -11.438 1 75.5 67 ASN B O 1
ATOM 1694 N N . GLU B 1 68 ? -16.141 -8.578 -12.031 1 59.59 68 GLU B N 1
ATOM 1695 C CA . GLU B 1 68 ? -15.859 -8.242 -13.422 1 59.59 68 GLU B CA 1
ATOM 1696 C C . GLU B 1 68 ? -15.898 -6.738 -13.641 1 59.59 68 GLU B C 1
ATOM 1698 O O . GLU B 1 68 ? -16.688 -6.031 -13.016 1 59.59 68 GLU B O 1
ATOM 1703 N N . ALA B 1 69 ? -14.766 -6.254 -14 1 53.16 69 ALA B N 1
ATOM 1704 C CA . ALA B 1 69 ? -14.773 -4.832 -14.32 1 53.16 69 ALA B CA 1
ATOM 1705 C C . ALA B 1 69 ? -16.062 -4.438 -15.031 1 53.16 69 ALA B C 1
ATOM 1707 O O . ALA B 1 69 ? -16.562 -5.18 -15.883 1 53.16 69 ALA B O 1
ATOM 1708 N N . PRO B 1 70 ? -16.859 -3.566 -14.5 1 44.03 70 PRO B N 1
ATOM 1709 C CA . PRO B 1 70 ? -18 -3.236 -15.375 1 44.03 70 PRO B CA 1
ATOM 1710 C C . PRO B 1 70 ? -17.578 -3.037 -16.828 1 44.03 70 PRO B C 1
ATOM 1712 O O . PRO B 1 70 ? -16.562 -2.389 -17.094 1 44.03 70 PRO B O 1
ATOM 1715 N N . THR B 1 71 ? -17.672 -4.008 -17.75 1 40.28 71 THR B N 1
ATOM 1716 C CA . THR B 1 71 ? -17.422 -3.73 -19.156 1 40.28 71 THR B CA 1
ATOM 1717 C C . THR B 1 71 ? -17.906 -2.332 -19.516 1 40.28 71 THR B C 1
ATOM 1719 O O . THR B 1 71 ? -17.219 -1.6 -20.234 1 40.28 71 THR B O 1
ATOM 1722 N N . ASP B 1 72 ? -19.297 -2.266 -20.234 1 34.59 72 ASP B N 1
ATOM 1723 C CA . ASP B 1 72 ? -19.859 -1.089 -20.875 1 34.59 72 ASP B CA 1
ATOM 1724 C C . ASP B 1 72 ? -20.031 0.06 -19.891 1 34.59 72 ASP B C 1
ATOM 1726 O O . ASP B 1 72 ? -19.984 1.23 -20.281 1 34.59 72 ASP B O 1
ATOM 1730 N N . ASP B 1 73 ? -21.297 -0.124 -19.125 1 33.16 73 ASP B N 1
ATOM 1731 C CA . ASP B 1 73 ? -22.219 0.961 -18.828 1 33.16 73 ASP B CA 1
ATOM 1732 C C . ASP B 1 73 ? -21.609 1.966 -17.859 1 33.16 73 ASP B C 1
ATOM 1734 O O . ASP B 1 73 ? -20.938 1.577 -16.891 1 33.16 73 ASP B O 1
ATOM 1738 N N . ASN B 1 74 ? -21.359 3.248 -18.234 1 32.78 74 ASN B N 1
ATOM 1739 C CA . ASN B 1 74 ? -21.484 4.59 -17.672 1 32.78 74 ASN B CA 1
ATOM 1740 C C . ASN B 1 74 ? -22.438 4.613 -16.469 1 32.78 74 ASN B C 1
ATOM 1742 O O . ASN B 1 74 ? -22.719 5.68 -15.922 1 32.78 74 ASN B O 1
ATOM 1746 N N . THR B 1 75 ? -23.438 3.756 -16.5 1 33.34 75 THR B N 1
ATOM 1747 C CA . THR B 1 75 ? -24.516 3.896 -15.531 1 33.34 75 THR B CA 1
ATOM 1748 C C . THR B 1 75 ? -24.047 3.447 -14.141 1 33.34 75 THR B C 1
ATOM 1750 O O . THR B 1 75 ? -23.266 2.51 -14.023 1 33.34 75 THR B O 1
ATOM 1753 N N . GLY B 1 76 ? -23.688 4.176 -13.273 1 31.89 76 GLY B N 1
ATOM 1754 C CA . GLY B 1 76 ? -23.453 4.332 -11.844 1 31.89 76 GLY B CA 1
ATOM 1755 C C . GLY B 1 76 ? -24.062 3.225 -11.008 1 31.89 76 GLY B C 1
ATOM 1756 O O . GLY B 1 76 ? -24.312 3.404 -9.812 1 31.89 76 GLY B O 1
ATOM 1757 N N . SER B 1 77 ? -25.047 2.477 -11.703 1 35.88 77 SER B N 1
ATOM 1758 C CA . SER B 1 77 ? -25.781 1.707 -10.711 1 35.88 77 SER B CA 1
ATOM 1759 C C . SER B 1 77 ? -24.844 0.882 -9.836 1 35.88 77 SER B C 1
ATOM 1761 O O . SER B 1 77 ? -24.016 0.115 -10.352 1 35.88 77 SER B O 1
ATOM 1763 N N . ALA B 1 78 ? -24.844 1.224 -8.617 1 38.5 78 ALA B N 1
ATOM 1764 C CA . ALA B 1 78 ? -24.219 0.625 -7.445 1 38.5 78 ALA B CA 1
ATOM 1765 C C . ALA B 1 78 ? -24.5 -0.874 -7.375 1 38.5 78 ALA B C 1
ATOM 1767 O O . ALA B 1 78 ? -25.266 -1.331 -6.531 1 38.5 78 ALA B O 1
ATOM 1768 N N . ALA B 1 79 ? -25.078 -1.586 -8.398 1 37.34 79 ALA B N 1
ATOM 1769 C CA . ALA B 1 79 ? -25.406 -2.98 -8.117 1 37.34 79 ALA B CA 1
ATOM 1770 C C . ALA B 1 79 ? -24.391 -3.605 -7.172 1 37.34 79 ALA B C 1
ATOM 1772 O O . ALA B 1 79 ? -23.25 -3.152 -7.098 1 37.34 79 ALA B O 1
ATOM 1773 N N . ALA B 1 80 ? -24.75 -4.664 -6.391 1 43.56 80 ALA B N 1
ATOM 1774 C CA . ALA B 1 80 ? -24.141 -5.316 -5.234 1 43.56 80 ALA B CA 1
ATOM 1775 C C . ALA B 1 80 ? -22.656 -5.57 -5.465 1 43.56 80 ALA B C 1
ATOM 1777 O O . ALA B 1 80 ? -22.281 -6.578 -6.066 1 43.56 80 ALA B O 1
ATOM 1778 N N . VAL B 1 81 ? -21.75 -4.621 -6.051 1 53.25 81 VAL B N 1
ATOM 1779 C CA . VAL B 1 81 ? -20.344 -4.703 -6.457 1 53.25 81 VAL B CA 1
ATOM 1780 C C . VAL B 1 81 ? -19.516 -5.328 -5.336 1 53.25 81 VAL B C 1
ATOM 1782 O O . VAL B 1 81 ? -19.625 -4.922 -4.176 1 53.25 81 VAL B O 1
ATOM 1785 N N . GLY B 1 82 ? -19.219 -6.594 -5.566 1 72.56 82 GLY B N 1
ATOM 1786 C CA . GLY B 1 82 ? -18.516 -7.449 -4.629 1 72.56 82 GLY B CA 1
ATOM 1787 C C . GLY B 1 82 ? -17.359 -6.746 -3.934 1 72.56 82 GLY B C 1
ATOM 1788 O O . GLY B 1 82 ? -16.922 -5.684 -4.379 1 72.56 82 GLY B O 1
ATOM 1789 N N . VAL B 1 83 ? -17 -7.219 -2.789 1 91.12 83 VAL B N 1
ATOM 1790 C CA . VAL B 1 83 ? -15.992 -6.637 -1.908 1 91.12 83 VAL B CA 1
ATOM 1791 C C . VAL B 1 83 ? -14.625 -6.688 -2.58 1 91.12 83 VAL B C 1
ATOM 1793 O O . VAL B 1 83 ? -13.727 -5.914 -2.242 1 91.12 83 VAL B O 1
ATOM 1796 N N . HIS B 1 84 ? -14.484 -7.629 -3.564 1 96.44 84 HIS B N 1
ATOM 1797 C CA . HIS B 1 84 ? -13.25 -7.691 -4.348 1 96.44 84 HIS B CA 1
ATOM 1798 C C . HIS B 1 84 ? -13.367 -6.855 -5.621 1 96.44 84 HIS B C 1
ATOM 1800 O O . HIS B 1 84 ? -13.859 -7.34 -6.645 1 96.44 84 HIS B O 1
ATOM 1806 N N . LYS B 1 85 ? -12.805 -5.648 -5.645 1 94.25 85 LYS B N 1
ATOM 1807 C CA . LYS B 1 85 ? -13.039 -4.652 -6.688 1 94.25 85 LYS B CA 1
ATOM 1808 C C . LYS B 1 85 ? -11.875 -4.602 -7.668 1 94.25 85 LYS B C 1
ATOM 1810 O O . LYS B 1 85 ? -10.75 -4.996 -7.332 1 94.25 85 LYS B O 1
ATOM 1815 N N . VAL B 1 86 ? -12.188 -4.105 -8.844 1 94.62 86 VAL B N 1
ATOM 1816 C CA . VAL B 1 86 ? -11.18 -3.895 -9.883 1 94.62 86 VAL B CA 1
ATOM 1817 C C . VAL B 1 86 ? -11.109 -2.412 -10.242 1 94.62 86 VAL B C 1
ATOM 1819 O O . VAL B 1 86 ? -12.141 -1.766 -10.445 1 94.62 86 VAL B O 1
ATOM 1822 N N . TYR B 1 87 ? -9.961 -1.893 -10.25 1 94.12 87 TYR B N 1
ATOM 1823 C CA . TYR B 1 87 ? -9.664 -0.577 -10.805 1 94.12 87 TYR B CA 1
ATOM 1824 C C . TYR B 1 87 ? -8.844 -0.697 -12.078 1 94.12 87 TYR B C 1
ATOM 1826 O O . TYR B 1 87 ? -7.738 -1.253 -12.07 1 94.12 87 TYR B O 1
ATOM 1834 N N . VAL B 1 88 ? -9.391 -0.161 -13.133 1 93.62 88 VAL B N 1
ATOM 1835 C CA . VAL B 1 88 ? -8.664 -0.162 -14.398 1 93.62 88 VAL B CA 1
ATOM 1836 C C . VAL B 1 88 ? -7.785 1.081 -14.492 1 93.62 88 VAL B C 1
ATOM 1838 O O . VAL B 1 88 ? -8.281 2.191 -14.688 1 93.62 88 VAL B O 1
ATOM 1841 N N . ASP B 1 89 ? -6.488 0.889 -14.297 1 92.94 89 ASP B N 1
ATOM 1842 C CA . ASP B 1 89 ? -5.508 1.969 -14.367 1 92.94 89 ASP B CA 1
ATOM 1843 C C . ASP B 1 89 ? -5.098 2.244 -15.812 1 92.94 89 ASP B C 1
ATOM 1845 O O . ASP B 1 89 ? -4.398 1.439 -16.438 1 92.94 89 ASP B O 1
ATOM 1849 N N . ARG B 1 90 ? -5.422 3.35 -16.297 1 89.5 90 ARG B N 1
ATOM 1850 C CA . ARG B 1 90 ? -5.176 3.684 -17.703 1 89.5 90 ARG B CA 1
ATOM 1851 C C . ARG B 1 90 ? -3.969 4.605 -17.844 1 89.5 90 ARG B C 1
ATOM 1853 O O . ARG B 1 90 ? -3.508 4.875 -18.953 1 89.5 90 ARG B O 1
ATOM 1860 N N . ASN B 1 91 ? -3.521 5.137 -16.719 1 83.31 91 ASN B N 1
ATOM 1861 C CA . ASN B 1 91 ? -2.354 6.012 -16.734 1 83.31 91 ASN B CA 1
ATOM 1862 C C . ASN B 1 91 ? -1.06 5.219 -16.578 1 83.31 91 ASN B C 1
ATOM 1864 O O . ASN B 1 91 ? -0.401 5.297 -15.531 1 83.31 91 ASN B O 1
ATOM 1868 N N . THR B 1 92 ? -0.797 4.484 -17.578 1 81.62 92 THR B N 1
ATOM 1869 C CA . THR B 1 92 ? 0.396 3.646 -17.578 1 81.62 92 THR B CA 1
ATOM 1870 C C . THR B 1 92 ? 1.415 4.152 -18.594 1 81.62 92 THR B C 1
ATOM 1872 O O . THR B 1 92 ? 1.056 4.848 -19.547 1 81.62 92 THR B O 1
ATOM 1875 N N . GLY B 1 93 ? 2.682 3.939 -18.281 1 75.25 93 GLY B N 1
ATOM 1876 C CA . GLY B 1 93 ? 3.727 4.348 -19.203 1 75.25 93 GLY B CA 1
ATOM 1877 C C . GLY B 1 93 ? 3.633 3.658 -20.562 1 75.25 93 GLY B C 1
ATOM 1878 O O . GLY B 1 93 ? 3.996 4.238 -21.578 1 75.25 93 GLY B O 1
ATOM 1879 N N . SER B 1 94 ? 3.123 2.418 -20.578 1 71 94 SER B N 1
ATOM 1880 C CA . SER B 1 94 ? 3.027 1.634 -21.797 1 71 94 SER B CA 1
ATOM 1881 C C . SER B 1 94 ? 1.832 2.068 -22.641 1 71 94 SER B C 1
ATOM 1883 O O . SER B 1 94 ? 1.738 1.723 -23.828 1 71 94 SER B O 1
ATOM 1885 N N . GLY B 1 95 ? 0.954 2.805 -22.094 1 79.5 95 GLY B N 1
ATOM 1886 C CA . GLY B 1 95 ? -0.277 3.162 -22.781 1 79.5 95 GLY B CA 1
ATOM 1887 C C . GLY B 1 95 ? -1.344 2.088 -22.688 1 79.5 95 GLY B C 1
ATOM 1888 O O . GLY B 1 95 ? -2.496 2.316 -23.062 1 79.5 95 GLY B O 1
ATOM 1889 N N . GLN B 1 96 ? -0.984 0.865 -22.203 1 84.25 96 GLN B N 1
ATOM 1890 C CA . GLN B 1 96 ? -1.95 -0.216 -22.031 1 84.25 96 GLN B CA 1
ATOM 1891 C C . GLN B 1 96 ? -2.523 -0.226 -20.625 1 84.25 96 GLN B C 1
ATOM 1893 O O . GLN B 1 96 ? -1.782 -0.117 -19.641 1 84.25 96 GLN B O 1
ATOM 1898 N N . PRO B 1 97 ? -3.805 -0.356 -20.625 1 87.75 97 PRO B N 1
ATOM 1899 C CA . PRO B 1 97 ? -4.422 -0.365 -19.312 1 87.75 97 PRO B CA 1
ATOM 1900 C C . PRO B 1 97 ? -4.039 -1.594 -18.484 1 87.75 97 PRO B C 1
ATOM 1902 O O . PRO B 1 97 ? -3.805 -2.668 -19.047 1 87.75 97 PRO B O 1
ATOM 1905 N N . MET B 1 98 ? -3.912 -1.382 -17.188 1 91.75 98 MET B N 1
ATOM 1906 C CA . MET B 1 98 ? -3.713 -2.508 -16.281 1 91.75 98 MET B CA 1
ATOM 1907 C C . MET B 1 98 ? -4.828 -2.574 -15.242 1 91.75 98 MET B C 1
ATOM 1909 O O . MET B 1 98 ? -5.449 -1.558 -14.93 1 91.75 98 MET B O 1
ATOM 1913 N N . GLN B 1 99 ? -5.113 -3.795 -14.812 1 94.38 99 GLN B N 1
ATOM 1914 C CA . GLN B 1 99 ? -6.125 -3.988 -13.781 1 94.38 99 GLN B CA 1
ATOM 1915 C C . GLN B 1 99 ? -5.488 -4.121 -12.398 1 94.38 99 GLN B C 1
ATOM 1917 O O . GLN B 1 99 ? -4.547 -4.898 -12.219 1 94.38 99 GLN B O 1
ATOM 1922 N N . ARG B 1 100 ? -5.926 -3.336 -11.516 1 96.62 100 ARG B N 1
ATOM 1923 C CA . ARG B 1 100 ? -5.566 -3.438 -10.109 1 96.62 100 ARG B CA 1
ATOM 1924 C C . ARG B 1 100 ? -6.766 -3.852 -9.266 1 96.62 100 ARG B C 1
ATOM 1926 O O . ARG B 1 100 ? -7.781 -3.152 -9.227 1 96.62 100 ARG B O 1
ATOM 1933 N N . THR B 1 101 ? -6.641 -4.953 -8.586 1 96.88 101 THR B N 1
ATOM 1934 C CA . THR B 1 101 ? -7.762 -5.383 -7.754 1 96.88 101 THR B CA 1
ATOM 1935 C C . THR B 1 101 ? -7.488 -5.094 -6.281 1 96.88 101 THR B C 1
ATOM 1937 O O . THR B 1 101 ? -6.332 -4.953 -5.875 1 96.88 101 THR B O 1
ATOM 1940 N N . MET B 1 102 ? -8.562 -4.969 -5.535 1 96.75 102 MET B N 1
ATOM 1941 C CA . MET B 1 102 ? -8.438 -4.559 -4.141 1 96.75 102 MET B CA 1
ATOM 1942 C C . MET B 1 102 ? -9.664 -4.977 -3.34 1 96.75 102 MET B C 1
ATOM 1944 O O . MET B 1 102 ? -10.719 -5.262 -3.912 1 96.75 102 MET B O 1
ATOM 1948 N N . CYS B 1 103 ? -9.477 -5.039 -2.045 1 97 103 CYS B N 1
ATO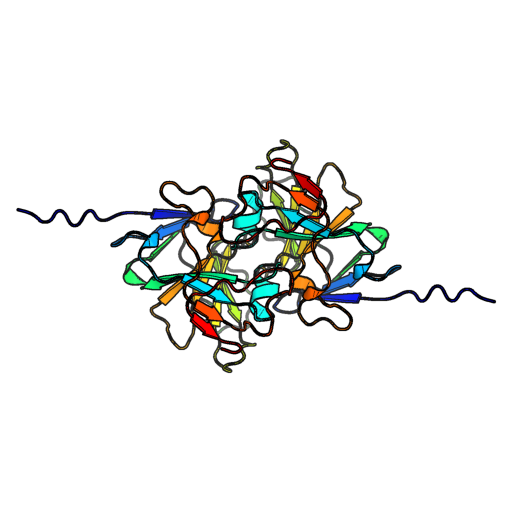M 1949 C CA . CYS B 1 103 ? -10.633 -5.156 -1.167 1 97 103 CYS B CA 1
ATOM 1950 C C . CYS B 1 103 ? -11.367 -3.824 -1.056 1 97 103 CYS B C 1
ATOM 1952 O O . CYS B 1 103 ? -10.789 -2.822 -0.637 1 97 103 CYS B O 1
ATOM 1954 N N . GLY B 1 104 ? -12.625 -3.82 -1.342 1 93.06 104 GLY B N 1
ATOM 1955 C CA . GLY B 1 104 ? -13.43 -2.605 -1.306 1 93.06 104 GLY B CA 1
ATOM 1956 C C . GLY B 1 104 ? -13.75 -2.146 0.103 1 93.06 104 GLY B C 1
ATOM 1957 O O . GLY B 1 104 ? -14.164 -1.004 0.309 1 93.06 104 GLY B O 1
ATOM 1958 N N . ALA B 1 105 ? -13.539 -3.018 1.063 1 92.5 105 ALA B N 1
ATOM 1959 C CA . ALA B 1 105 ? -13.859 -2.693 2.451 1 92.5 105 ALA B CA 1
ATOM 1960 C C . ALA B 1 105 ? -12.664 -2.057 3.156 1 92.5 105 ALA B C 1
ATOM 1962 O O . ALA B 1 105 ? -12.797 -1.01 3.793 1 92.5 105 ALA B O 1
ATOM 1963 N N . CYS B 1 106 ? -11.477 -2.65 3.004 1 95.56 106 CYS B N 1
ATOM 1964 C CA . CYS B 1 106 ? -10.344 -2.166 3.775 1 95.56 106 CYS B CA 1
ATOM 1965 C C . CYS B 1 106 ? -9.312 -1.508 2.871 1 95.56 106 CYS B C 1
ATOM 1967 O O . CYS B 1 106 ? -8.367 -0.879 3.352 1 95.56 106 CYS B O 1
ATOM 1969 N N . GLY B 1 107 ? -9.422 -1.692 1.603 1 95.94 107 GLY B N 1
ATOM 1970 C CA . GLY B 1 107 ? -8.562 -0.985 0.667 1 95.94 107 GLY B CA 1
ATOM 1971 C C . GLY B 1 107 ? -7.293 -1.746 0.328 1 95.94 107 GLY B C 1
ATOM 1972 O O . GLY B 1 107 ? -6.52 -1.322 -0.533 1 95.94 107 GLY B O 1
ATOM 1973 N N . SER B 1 108 ? -7.02 -2.91 0.942 1 98.44 108 SER B N 1
ATOM 1974 C CA . SER B 1 108 ? -5.797 -3.66 0.686 1 98.44 108 SER B CA 1
ATOM 1975 C C . SER B 1 108 ? -5.648 -3.99 -0.796 1 98.44 108 SER B C 1
ATOM 1977 O O . SER B 1 108 ? -6.605 -4.438 -1.435 1 98.44 108 SER B O 1
ATOM 1979 N N . PRO B 1 109 ? -4.418 -3.719 -1.359 1 98.75 109 PRO B N 1
ATOM 1980 C CA . PRO B 1 109 ? -4.145 -4.234 -2.703 1 98.75 109 PRO B CA 1
ATOM 1981 C C . PRO B 1 109 ? -4.129 -5.762 -2.756 1 98.75 109 PRO B C 1
ATOM 1983 O O . PRO B 1 109 ? -3.65 -6.41 -1.82 1 98.75 109 PRO B O 1
ATOM 1986 N N . VAL B 1 110 ? -4.652 -6.301 -3.859 1 98.56 110 VAL B N 1
ATOM 1987 C CA . VAL B 1 110 ? -4.719 -7.754 -3.955 1 98.56 110 VAL B CA 1
ATOM 1988 C C . VAL B 1 110 ? -3.863 -8.234 -5.125 1 98.56 110 VAL B C 1
ATOM 1990 O O . VAL B 1 110 ? -2.938 -9.031 -4.938 1 98.56 110 VAL B O 1
ATOM 1993 N N . CYS B 1 111 ? -4.145 -7.684 -6.301 1 98.44 111 CYS B N 1
ATOM 1994 C CA . CYS B 1 111 ? -3.525 -8.25 -7.492 1 98.44 111 CYS B CA 1
ATOM 1995 C C . CYS B 1 111 ? -3.434 -7.215 -8.609 1 98.44 111 CYS B C 1
ATOM 1997 O O . CYS B 1 111 ? -4.348 -6.406 -8.789 1 98.44 111 CYS B O 1
ATOM 1999 N N . ILE B 1 112 ? -2.314 -7.23 -9.344 1 97.56 112 ILE B N 1
ATOM 2000 C CA . ILE B 1 112 ? -2.184 -6.48 -10.586 1 97.56 112 ILE B CA 1
ATOM 2001 C C . ILE B 1 112 ? -2.182 -7.445 -11.773 1 97.56 112 ILE B C 1
ATOM 2003 O O . ILE B 1 112 ? -1.518 -8.484 -11.734 1 97.56 112 ILE B O 1
ATOM 2007 N N . ILE B 1 113 ? -2.955 -7.129 -12.75 1 95.62 113 ILE B N 1
ATOM 2008 C CA . ILE B 1 113 ? -2.998 -7.867 -14.008 1 95.62 113 ILE B CA 1
ATOM 2009 C C . ILE B 1 113 ? -2.592 -6.953 -15.156 1 95.62 113 ILE B C 1
ATOM 2011 O O . ILE B 1 113 ? -3.299 -5.992 -15.477 1 95.62 113 ILE B O 1
ATOM 2015 N N . GLU B 1 114 ? -1.473 -7.246 -15.703 1 91.44 114 GLU B N 1
ATOM 2016 C CA . GLU B 1 114 ? -0.981 -6.445 -16.828 1 91.44 114 GLU B CA 1
ATOM 2017 C C . GLU B 1 114 ? -1.662 -6.844 -18.125 1 91.44 114 GLU B C 1
ATOM 2019 O O . GLU B 1 114 ? -1.899 -8.031 -18.375 1 91.44 114 GLU B O 1
ATOM 2024 N N . ALA B 1 115 ? -1.889 -5.879 -18.969 1 86.06 115 ALA B N 1
ATOM 2025 C CA . ALA B 1 115 ? -2.51 -6.141 -20.266 1 86.06 115 ALA B CA 1
ATOM 2026 C C . ALA B 1 115 ? -1.62 -7.023 -21.141 1 86.06 115 ALA B C 1
ATOM 2028 O O . ALA B 1 115 ? -2.113 -7.891 -21.859 1 86.06 115 ALA B O 1
ATOM 2029 N N . ALA B 1 116 ? -0.313 -6.789 -21.078 1 85.75 116 ALA B N 1
ATOM 2030 C CA . ALA B 1 116 ? 0.648 -7.512 -21.906 1 85.75 116 ALA B CA 1
ATOM 2031 C C . ALA B 1 116 ? 0.778 -8.961 -21.469 1 85.75 116 ALA B C 1
ATOM 2033 O O . ALA B 1 116 ? 1.304 -9.805 -22.203 1 85.75 116 ALA B O 1
ATOM 2034 N N . ASP B 1 117 ? 0.347 -9.273 -20.266 1 90.19 117 ASP B N 1
ATOM 2035 C CA . ASP B 1 117 ? 0.426 -10.633 -19.75 1 90.19 117 ASP B CA 1
ATOM 2036 C C . ASP B 1 117 ? -0.794 -10.961 -18.891 1 90.19 117 ASP B C 1
ATOM 2038 O O . ASP B 1 117 ? -0.687 -11.078 -17.672 1 90.19 117 ASP B O 1
ATOM 2042 N N . ALA B 1 118 ? -1.873 -11.305 -19.516 1 91.38 118 ALA B N 1
ATOM 2043 C CA . ALA B 1 118 ? -3.162 -11.453 -18.844 1 91.38 118 ALA B CA 1
ATOM 2044 C C . ALA B 1 118 ? -3.217 -12.75 -18.047 1 91.38 118 ALA B C 1
ATOM 2046 O O . ALA B 1 118 ? -4.113 -12.945 -17.219 1 91.38 118 ALA B O 1
ATOM 2047 N N . ASP B 1 119 ? -2.275 -13.656 -18.281 1 96.62 119 ASP B N 1
ATOM 2048 C CA . ASP B 1 119 ? -2.318 -14.969 -17.641 1 96.62 119 ASP B CA 1
ATOM 2049 C C . ASP B 1 119 ? -1.498 -14.977 -16.359 1 96.62 119 ASP B C 1
ATOM 2051 O O . ASP B 1 119 ? -1.415 -16 -15.68 1 96.62 119 ASP B O 1
ATOM 2055 N N . VAL B 1 120 ? -0.946 -13.859 -16.016 1 98 120 VAL B N 1
ATOM 2056 C CA . VAL B 1 120 ? -0.145 -13.773 -14.797 1 98 120 VAL B CA 1
ATOM 2057 C C . VAL B 1 120 ? -0.862 -12.906 -13.766 1 98 120 VAL B C 1
ATOM 2059 O O . VAL B 1 120 ? -1.437 -11.867 -14.117 1 98 120 VAL B O 1
ATOM 2062 N N . ARG B 1 121 ? -0.865 -13.344 -12.523 1 98.31 121 ARG B N 1
ATOM 2063 C CA . ARG B 1 121 ? -1.342 -12.586 -11.375 1 98.31 121 ARG B CA 1
ATOM 2064 C C . ARG B 1 121 ? -0.175 -12.055 -10.547 1 98.31 121 ARG B C 1
ATOM 2066 O O . ARG B 1 121 ? 0.598 -12.828 -9.984 1 98.31 121 ARG B O 1
ATOM 2073 N N . CYS B 1 122 ? -0.085 -10.781 -10.516 1 98.69 122 CYS B N 1
ATOM 2074 C CA . CYS B 1 122 ? 0.896 -10.164 -9.633 1 98.69 122 CYS B CA 1
ATOM 2075 C C . CYS B 1 122 ? 0.33 -9.984 -8.227 1 98.69 122 CYS B C 1
ATOM 2077 O O . CYS B 1 122 ? -0.237 -8.938 -7.91 1 98.69 122 CYS B O 1
ATOM 2079 N N . LEU B 1 123 ? 0.506 -10.984 -7.391 1 98.88 123 LEU B N 1
ATOM 2080 C CA . LEU B 1 123 ? -0.065 -11 -6.051 1 98.88 123 LEU B CA 1
ATOM 2081 C C . LEU B 1 123 ? 0.762 -10.148 -5.094 1 98.88 123 LEU B C 1
ATOM 2083 O O . LEU B 1 123 ? 1.967 -10.367 -4.945 1 98.88 123 LEU B O 1
ATOM 2087 N N . GLN B 1 124 ? 0.135 -9.227 -4.445 1 98.94 124 GLN B N 1
ATOM 2088 C CA . GLN B 1 124 ? 0.853 -8.281 -3.596 1 98.94 124 GLN B CA 1
ATOM 2089 C C . GLN B 1 124 ? 1.383 -8.961 -2.338 1 98.94 124 GLN B C 1
ATOM 2091 O O . GLN B 1 124 ? 0.696 -9.789 -1.737 1 98.94 124 GLN B O 1
ATOM 2096 N N . PHE B 1 125 ? 2.611 -8.602 -1.906 1 98.94 125 PHE B N 1
ATOM 2097 C CA . PHE B 1 125 ? 3.322 -9.219 -0.789 1 98.94 125 PHE B CA 1
ATOM 2098 C C . PHE B 1 125 ? 2.467 -9.195 0.472 1 98.94 125 PHE B C 1
ATOM 2100 O O . PHE B 1 125 ? 2.402 -10.188 1.202 1 98.94 125 PHE B O 1
ATOM 2107 N N . GLY B 1 126 ? 1.801 -8.086 0.706 1 98.75 126 GLY B N 1
ATOM 2108 C CA . GLY B 1 126 ? 1.096 -7.863 1.959 1 98.75 126 GLY B CA 1
ATOM 2109 C C . GLY B 1 126 ? 0.028 -8.906 2.232 1 98.75 126 GLY B C 1
ATOM 2110 O O . GLY B 1 126 ? -0.317 -9.156 3.389 1 98.75 126 GLY B O 1
ATOM 2111 N N . LEU B 1 127 ? -0.535 -9.523 1.182 1 98.81 127 LEU B N 1
ATOM 2112 C CA . LEU B 1 127 ? -1.561 -10.555 1.323 1 98.81 127 LEU B CA 1
ATOM 2113 C C . LEU B 1 127 ? -1.066 -11.695 2.203 1 98.81 127 LEU B C 1
ATOM 2115 O O . LEU B 1 127 ? -1.87 -12.422 2.793 1 98.81 127 LEU B O 1
ATOM 2119 N N . PHE B 1 128 ? 0.226 -11.836 2.266 1 98.75 128 PHE B N 1
ATOM 2120 C CA . PHE B 1 128 ? 0.785 -13.039 2.875 1 98.75 128 PHE B CA 1
ATOM 2121 C C . PHE B 1 128 ? 1.512 -12.703 4.172 1 98.75 128 PHE B C 1
ATOM 2123 O O . PHE B 1 128 ? 2.178 -13.562 4.758 1 98.75 128 PHE B O 1
ATOM 2130 N N . ALA B 1 129 ? 1.41 -11.461 4.59 1 98 129 ALA B N 1
ATOM 2131 C CA . ALA B 1 129 ? 1.975 -11.086 5.883 1 98 129 ALA B CA 1
ATOM 2132 C C . ALA B 1 129 ? 1.35 -11.898 7.012 1 98 129 ALA B C 1
ATOM 2134 O O . ALA B 1 129 ? 0.134 -11.859 7.215 1 98 129 ALA B O 1
ATOM 2135 N N . GLY B 1 130 ? 2.195 -12.617 7.664 1 95.56 130 GLY B N 1
ATOM 2136 C CA . GLY B 1 130 ? 1.718 -13.422 8.781 1 95.56 130 GLY B CA 1
ATOM 2137 C C . GLY B 1 130 ? 1.139 -14.758 8.344 1 95.56 130 GLY B C 1
ATOM 2138 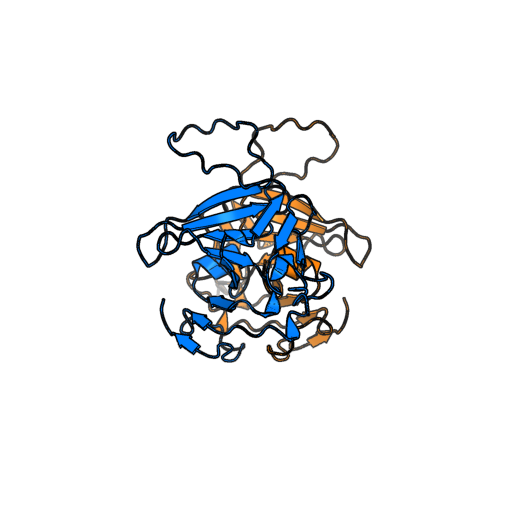O O . GLY B 1 130 ? 0.601 -15.5 9.172 1 95.56 130 GLY B O 1
ATOM 2139 N N . SER B 1 131 ? 1.148 -15.023 7.066 1 96.12 131 SER B N 1
ATOM 2140 C CA . SER B 1 131 ? 0.633 -16.281 6.562 1 96.12 131 SER B CA 1
ATOM 2141 C C . SER B 1 131 ? 1.565 -17.438 6.914 1 96.12 131 SER B C 1
ATOM 2143 O O . SER B 1 131 ? 2.789 -17.297 6.871 1 96.12 131 SER B O 1
ATOM 2145 N N . GLU B 1 132 ? 0.963 -18.562 7.207 1 92.06 132 GLU B N 1
ATOM 2146 C CA . GLU B 1 132 ? 1.753 -19.75 7.535 1 92.06 132 GLU B CA 1
ATOM 2147 C C . GLU B 1 132 ? 2.592 -20.188 6.34 1 92.06 132 GLU B C 1
ATOM 2149 O O . GLU B 1 132 ? 2.098 -20.25 5.211 1 92.06 132 GLU B O 1
ATOM 2154 N N . GLY B 1 133 ? 3.844 -20.469 6.598 1 90.88 133 GLY B N 1
ATOM 2155 C CA . GLY B 1 133 ? 4.723 -21.031 5.578 1 90.88 133 GLY B CA 1
ATOM 2156 C C . GLY B 1 133 ? 5.32 -19.969 4.664 1 90.88 133 GLY B C 1
ATOM 2157 O O . GLY B 1 133 ? 6.039 -20.297 3.721 1 90.88 133 GLY B O 1
ATOM 2158 N N . VAL B 1 134 ? 5.004 -18.75 4.922 1 94.94 134 VAL B N 1
ATOM 2159 C CA . VAL B 1 134 ? 5.539 -17.688 4.086 1 94.94 134 VAL B CA 1
ATOM 2160 C C . VAL B 1 134 ? 6.496 -16.828 4.898 1 94.94 134 VAL B C 1
ATOM 2162 O O . VAL B 1 134 ? 6.156 -16.375 6 1 94.94 134 VAL B O 1
ATOM 2165 N N . ASP B 1 135 ? 7.68 -16.625 4.395 1 96.38 135 ASP B N 1
ATOM 2166 C CA . ASP B 1 135 ? 8.664 -15.727 4.984 1 96.38 135 ASP B CA 1
ATOM 2167 C C . ASP B 1 135 ? 9.07 -14.633 3.994 1 96.38 135 ASP B C 1
ATOM 2169 O O . ASP B 1 135 ? 9.914 -14.859 3.129 1 96.38 135 ASP B O 1
ATOM 2173 N N . LEU B 1 136 ? 8.516 -13.453 4.18 1 97.38 136 LEU B N 1
ATOM 2174 C CA . LEU B 1 136 ? 8.789 -12.344 3.275 1 97.38 136 LEU B CA 1
ATOM 2175 C C . LEU B 1 136 ? 10.25 -11.906 3.379 1 97.38 136 LEU B C 1
ATOM 2177 O O . LEU B 1 136 ? 10.789 -11.305 2.447 1 97.38 136 LEU B O 1
ATOM 2181 N N . SER B 1 137 ? 10.922 -12.164 4.473 1 96.94 137 SER B N 1
ATOM 2182 C CA . SER B 1 137 ? 12.336 -11.852 4.629 1 96.94 137 SER B CA 1
ATOM 2183 C C . SER B 1 137 ? 13.195 -12.695 3.691 1 96.94 137 SER B C 1
ATOM 2185 O O . SER B 1 137 ? 14.266 -12.258 3.266 1 96.94 137 SER B O 1
ATOM 2187 N N . ALA B 1 138 ? 12.68 -13.828 3.439 1 96.12 138 ALA B N 1
ATOM 2188 C CA . ALA B 1 138 ? 13.414 -14.719 2.545 1 96.12 138 ALA B CA 1
ATOM 2189 C C . ALA B 1 138 ? 13.016 -14.484 1.091 1 96.12 138 ALA B C 1
ATOM 2191 O O . ALA B 1 138 ? 13.492 -15.18 0.191 1 96.12 138 ALA B O 1
ATOM 2192 N N . THR B 1 139 ? 12.148 -13.516 0.856 1 96.75 139 THR B N 1
ATOM 2193 C CA . THR B 1 139 ? 11.586 -13.281 -0.469 1 96.75 139 THR B CA 1
ATOM 2194 C C . THR B 1 139 ? 12.07 -11.945 -1.032 1 96.75 139 THR B C 1
ATOM 2196 O O . THR B 1 139 ? 11.281 -11.023 -1.229 1 96.75 139 THR B O 1
ATOM 2199 N N . ARG B 1 140 ? 13.305 -11.898 -1.372 1 97.56 140 ARG B N 1
ATOM 2200 C CA . ARG B 1 140 ? 13.859 -10.711 -2.018 1 97.56 140 ARG B CA 1
ATOM 2201 C C . ARG B 1 140 ? 13.43 -10.625 -3.477 1 97.56 140 ARG B C 1
ATOM 2203 O O . ARG B 1 140 ? 13.508 -11.617 -4.207 1 97.56 140 ARG B O 1
ATOM 2210 N N . PRO B 1 141 ? 12.984 -9.438 -3.945 1 98.56 141 PRO B N 1
ATOM 2211 C CA . PRO B 1 141 ? 12.547 -9.336 -5.34 1 98.56 141 PRO B CA 1
ATOM 2212 C C . PRO B 1 141 ? 13.648 -9.703 -6.332 1 98.56 141 PRO B C 1
ATOM 2214 O O . PRO B 1 141 ? 14.805 -9.32 -6.141 1 98.56 141 PRO B O 1
ATOM 2217 N N . GLY B 1 142 ? 13.211 -10.492 -7.324 1 98.62 142 GLY B N 1
ATOM 2218 C CA . GLY B 1 142 ? 14.141 -10.82 -8.398 1 98.62 142 GLY B CA 1
ATOM 2219 C C . GLY B 1 142 ? 14.289 -9.703 -9.414 1 98.62 142 GLY B C 1
ATOM 2220 O O . GLY B 1 142 ? 15.391 -9.461 -9.922 1 98.62 142 GLY B O 1
ATOM 2221 N N . LEU B 1 143 ? 13.242 -9.055 -9.695 1 98.5 143 LEU B N 1
ATOM 2222 C CA . LEU B 1 143 ? 13.219 -7.973 -10.672 1 98.5 143 LEU B CA 1
ATOM 2223 C C . LEU B 1 143 ? 12.867 -6.645 -10.008 1 98.5 143 LEU B C 1
ATOM 2225 O O . LEU B 1 143 ? 11.922 -6.57 -9.227 1 98.5 143 LEU B O 1
ATOM 2229 N N . GLU B 1 144 ? 13.664 -5.629 -10.258 1 98.62 144 GLU B N 1
ATOM 2230 C CA . GLU B 1 144 ? 13.453 -4.27 -9.766 1 98.62 144 GLU B CA 1
ATOM 2231 C C . GLU B 1 144 ? 13.211 -3.299 -10.922 1 98.62 144 GLU B C 1
ATOM 2233 O O . GLU B 1 144 ? 14.109 -3.049 -11.727 1 98.62 144 GLU B O 1
ATOM 2238 N N . LEU B 1 145 ? 12 -2.768 -10.953 1 97.25 145 LEU B N 1
ATOM 2239 C CA . LEU B 1 145 ? 11.609 -1.885 -12.039 1 97.25 145 LEU B CA 1
ATOM 2240 C C . LEU B 1 145 ? 11.594 -0.429 -11.586 1 97.25 145 LEU B C 1
ATOM 2242 O O . LEU B 1 145 ? 11.312 -0.141 -10.422 1 97.25 145 LEU B O 1
ATOM 2246 N N . PHE B 1 146 ? 11.906 0.49 -12.547 1 97.44 146 PHE B N 1
ATOM 2247 C CA . PHE B 1 146 ? 11.922 1.925 -12.289 1 97.44 146 PHE B CA 1
ATOM 2248 C C . PHE B 1 146 ? 12.867 2.254 -11.141 1 97.44 146 PHE B C 1
ATOM 2250 O O . PHE B 1 146 ? 12.523 3.043 -10.258 1 97.44 146 PHE B O 1
ATOM 2257 N N . ALA B 1 147 ? 13.969 1.629 -11.141 1 98.19 147 ALA B N 1
ATOM 2258 C CA . ALA B 1 147 ? 14.969 1.854 -10.102 1 98.19 147 ALA B CA 1
ATOM 2259 C C . ALA B 1 147 ? 15.406 3.318 -10.062 1 98.19 147 ALA B C 1
ATOM 2261 O O . ALA B 1 147 ? 15.891 3.803 -9.031 1 98.19 147 ALA B O 1
ATOM 2262 N N . SER B 1 148 ? 15.211 4.043 -11.156 1 97.12 148 SER B N 1
ATOM 2263 C CA . SER B 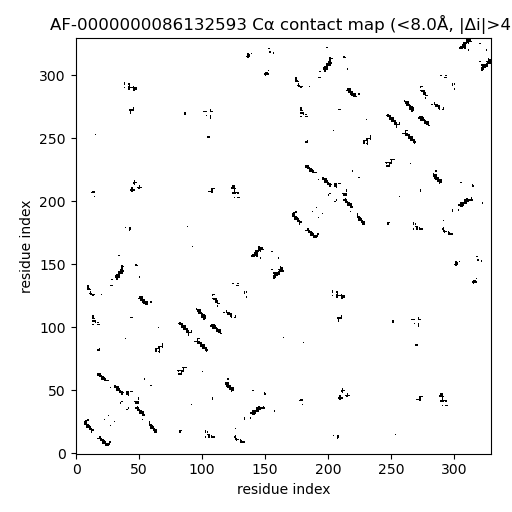1 148 ? 15.523 5.465 -11.219 1 97.12 148 SER B CA 1
ATOM 2264 C C . SER B 1 148 ? 14.688 6.262 -10.227 1 97.12 148 SER B C 1
ATOM 2266 O O . SER B 1 148 ? 15.023 7.398 -9.891 1 97.12 148 SER B O 1
ATOM 2268 N N . ARG B 1 149 ? 13.609 5.676 -9.727 1 97.19 149 ARG B N 1
ATOM 2269 C CA . ARG B 1 149 ? 12.695 6.371 -8.82 1 97.19 149 ARG B CA 1
ATOM 2270 C C . ARG B 1 149 ? 12.719 5.738 -7.434 1 97.19 149 ARG B C 1
ATOM 2272 O O . ARG B 1 149 ? 11.867 6.043 -6.598 1 97.19 149 ARG B O 1
ATOM 2279 N N . ARG B 1 150 ? 13.602 4.812 -7.215 1 98.38 150 ARG B N 1
ATOM 2280 C CA . ARG B 1 150 ? 13.773 4.273 -5.871 1 98.38 150 ARG B CA 1
ATOM 2281 C C . ARG B 1 150 ? 14.203 5.367 -4.895 1 98.38 150 ARG B C 1
ATOM 2283 O O . ARG B 1 150 ? 15.055 6.195 -5.219 1 98.38 150 ARG B O 1
ATOM 2290 N N . VAL B 1 151 ? 13.625 5.398 -3.76 1 98.56 151 VAL B N 1
ATOM 2291 C CA . VAL B 1 151 ? 14.047 6.375 -2.764 1 98.56 151 VAL B CA 1
ATOM 2292 C C . VAL B 1 151 ? 15.5 6.121 -2.381 1 98.56 151 VAL B C 1
ATOM 2294 O O . VAL B 1 151 ? 15.953 4.973 -2.336 1 98.56 151 VAL B O 1
ATOM 2297 N N . ALA B 1 152 ? 16.219 7.09 -1.994 1 98 152 ALA B N 1
ATOM 2298 C CA . ALA B 1 152 ? 17.672 7.043 -1.833 1 98 152 ALA B CA 1
ATOM 2299 C C . ALA B 1 152 ? 18.062 6.27 -0.575 1 98 152 ALA B C 1
ATOM 2301 O O . ALA B 1 152 ? 19.172 5.766 -0.468 1 98 152 ALA B O 1
ATOM 2302 N N . TRP B 1 153 ? 17.203 6.168 0.363 1 98.06 153 TRP B N 1
ATOM 2303 C CA . TRP B 1 153 ? 17.531 5.555 1.646 1 98.06 153 TRP B CA 1
ATOM 2304 C C . TRP B 1 153 ? 17.188 4.066 1.64 1 98.06 153 TRP B C 1
ATOM 2306 O O . TRP B 1 153 ? 17.281 3.4 2.674 1 98.06 153 TRP B O 1
ATOM 2316 N N . ILE B 1 154 ? 16.75 3.525 0.565 1 97.81 154 ILE B N 1
ATOM 2317 C CA . ILE B 1 154 ? 16.609 2.092 0.33 1 97.81 154 ILE B CA 1
ATOM 2318 C C . ILE B 1 154 ? 17.609 1.648 -0.734 1 97.81 154 ILE B C 1
ATOM 2320 O O . ILE B 1 154 ? 17.672 2.221 -1.826 1 97.81 154 ILE B O 1
ATOM 2324 N N . PRO B 1 155 ? 18.391 0.665 -0.416 1 97.38 155 PRO B N 1
ATOM 2325 C CA . PRO B 1 155 ? 19.391 0.213 -1.397 1 97.38 155 PRO B CA 1
ATOM 2326 C C . PRO B 1 155 ? 18.766 -0.589 -2.537 1 97.38 155 PRO B C 1
ATOM 2328 O O . PRO B 1 155 ? 17.562 -0.886 -2.506 1 97.38 155 PRO B O 1
ATOM 2331 N N . GLU B 1 156 ? 19.578 -0.818 -3.541 1 97.5 156 GLU B N 1
ATOM 2332 C CA . GLU B 1 156 ? 19.188 -1.704 -4.633 1 97.5 156 GLU B CA 1
ATOM 2333 C C . GLU B 1 156 ? 18.703 -3.049 -4.098 1 97.5 156 GLU B C 1
ATOM 2335 O O . GLU B 1 156 ? 19.328 -3.643 -3.225 1 97.5 156 GLU B O 1
ATOM 2340 N N . ILE B 1 157 ? 17.594 -3.564 -4.648 1 96.19 157 ILE B N 1
ATOM 2341 C CA . ILE B 1 157 ? 16.938 -4.734 -4.09 1 96.19 157 ILE B CA 1
ATOM 2342 C C . ILE B 1 157 ? 16.953 -5.875 -5.105 1 96.19 157 ILE B C 1
ATOM 2344 O O . ILE B 1 157 ? 17.203 -7.027 -4.758 1 96.19 157 ILE B O 1
ATOM 2348 N N . GLY B 1 158 ? 16.75 -5.578 -6.34 1 97.56 158 GLY B N 1
ATOM 2349 C CA . GLY B 1 158 ? 16.5 -6.594 -7.355 1 97.56 158 GLY B CA 1
ATOM 2350 C C . GLY B 1 158 ? 17.766 -7.324 -7.785 1 97.56 158 GLY B C 1
ATOM 2351 O O . GLY B 1 158 ? 18.844 -6.738 -7.832 1 97.56 158 GLY B O 1
ATOM 2352 N N . GLU B 1 159 ? 17.594 -8.602 -8.086 1 97.31 159 GLU B N 1
ATOM 2353 C CA . GLU B 1 159 ? 18.672 -9.312 -8.773 1 97.31 159 GLU B CA 1
ATOM 2354 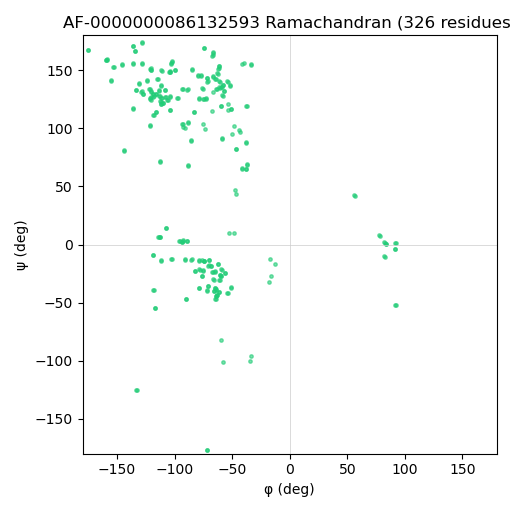C C . GLU B 1 159 ? 18.906 -8.742 -10.164 1 97.31 159 GLU B C 1
ATOM 2356 O O . GLU B 1 159 ? 20.047 -8.594 -10.602 1 97.31 159 GLU B O 1
ATOM 2361 N N . GLU B 1 160 ? 17.859 -8.555 -10.844 1 98.25 160 GLU B N 1
ATOM 2362 C CA . GLU B 1 160 ? 17.859 -7.781 -12.086 1 98.25 160 GLU B CA 1
ATOM 2363 C C . GLU B 1 160 ? 17.266 -6.391 -11.867 1 98.25 160 GLU B C 1
ATOM 2365 O O . GLU B 1 160 ? 16.172 -6.254 -11.344 1 98.25 160 GLU B O 1
ATOM 2370 N N . VAL B 1 161 ? 18.031 -5.363 -12.281 1 98.38 161 VAL B N 1
ATOM 2371 C CA . VAL B 1 161 ? 17.609 -3.986 -12.031 1 98.38 161 VAL B CA 1
ATOM 2372 C C . VAL B 1 161 ? 17.406 -3.256 -13.352 1 98.38 161 VAL B C 1
ATOM 2374 O O . VAL B 1 161 ? 18.281 -3.275 -14.227 1 98.38 161 VAL B O 1
ATOM 2377 N N . ARG B 1 162 ? 16.219 -2.662 -13.469 1 97.44 162 ARG B N 1
ATOM 2378 C CA . ARG B 1 162 ? 15.906 -1.829 -14.625 1 97.44 162 ARG B CA 1
ATOM 2379 C C . ARG B 1 162 ? 15.547 -0.409 -14.195 1 97.44 162 ARG B C 1
ATOM 2381 O O . ARG B 1 162 ? 14.695 -0.214 -13.328 1 97.44 162 ARG B O 1
ATOM 2388 N N . GLU B 1 163 ? 16.078 0.622 -14.82 1 95.19 163 GLU B N 1
ATOM 2389 C CA . GLU B 1 163 ? 15.844 2.018 -14.461 1 95.19 163 GLU B CA 1
ATOM 2390 C C . GLU B 1 163 ? 14.469 2.482 -14.93 1 95.19 163 GLU B C 1
ATOM 2392 O O . GLU B 1 163 ? 13.922 3.455 -14.406 1 95.19 163 GLU B O 1
ATOM 2397 N N . ALA B 1 164 ? 13.945 1.892 -15.969 1 86.62 164 ALA B N 1
ATOM 2398 C CA . ALA B 1 164 ? 12.609 2.117 -16.516 1 86.62 164 ALA B CA 1
ATOM 2399 C C . ALA B 1 164 ? 11.914 0.794 -16.828 1 86.62 164 ALA B C 1
ATOM 2401 O O . ALA B 1 164 ? 12.492 -0.278 -16.641 1 86.62 164 ALA B O 1
ATOM 2402 N N . ALA B 1 165 ? 10.523 0.854 -17.078 1 75.88 165 ALA B N 1
ATOM 2403 C CA . ALA B 1 165 ? 9.828 -0.398 -17.359 1 75.88 165 ALA B CA 1
ATOM 2404 C C . ALA B 1 165 ? 10.25 -0.962 -18.719 1 75.88 165 ALA B C 1
ATOM 2406 O O . ALA B 1 165 ? 10.633 -0.211 -19.625 1 75.88 165 ALA B O 1
#

Radius of gyration: 19.54 Å; Cα contacts (8 Å, |Δi|>4): 827; chains: 2; bounding box: 46×88×44 Å

Organism: Cryphonectria parasitica (strain ATCC 38755 / EP155) (NCBI:txid660469)

Nearest PDB structures (foldseek):
  8ajq-assembly2_C  TM=8.346E-01  e=1.557E-09  Pseudomonas aeruginosa PAO1
  3fac-assembly6_F  TM=7.694E-01  e=2.779E-04  Cereibacter sphaeroides 2.4.1
  6r0v-assembly3_C  TM=5.737E-01  e=5.521E-01  Magnetospirillum gryphiswaldense MSR-1
  8ou4-assembly3_C  TM=4.970E-01  e=9.901E-01  Magnetospirillum gryphiswaldense
  8veh-assembly4_D  TM=2.551E-01  e=1.050E+00  Rickettsia bellii RML369-C

Foldseek 3Di:
DPPPLVWDKWKFAFPVRQKIKIFTSDPQLVFAKEKEQDPVQCVLQVHGIFIFGKAFQVRMDMVVDADDDPPDDPDPPPPVRDQWYWDWACPDPVSFIKIWIAGNPPSGTAWIAGPVHNRITTGTPNRCVVIPPDDVVVRFHQEYALVCRGDPVDDDTHVHYDNHD/DPPPLVWDKWKFAFPVRQKIKIFTSDPQLVFAKEKEQDPVQCVLQVHGIFIFGKAFQVRMDMVVDEDDDPDDDPDPPPPVRDQWYWDWACPDPVSFIKIWIAGNPPSGTAWIAGPVHNRITTGTPNRCVVIPPDDVVVRFHQEYALVCRGDPVDDDTHVHYDNHD

Sequence (330 aa):
MTSTTTTTTTTGQCLCGRVKVTVTGKPLSSFPTLTCHCNSCKKRSGGVASYAFLVPKQHVQFSPAPNEAPTDDNTGSAAAVGVHKVYVDRNTGSGQPMQRTMCGACGSPVCIIEAADADVRCLQFGLFAGSEGVDLSATRPGLELFASRRVAWIPEIGEEVREAAMTSTTTTTTTTGQCLCGRVKVTVTGKPLSSFPTLTCHCNSCKKRSGGVASYAFLVPKQHVQFSPAPNEAPTDDNTGSAAAVGVHKVYVDRNTGSGQPMQRTMCGACGSPVCIIEAADADVRCLQFGLFAGSEGVDLSATRPGLELFASRRVAWIPEIGEEVREAA

InterPro domains:
  IPR006913 CENP-V/GFA domain [PF04828] (10-76)
  IPR006913 CENP-V/GFA domain [PS51891] (10-147)
  IPR011057 Mss4-like superfamily [SSF51316] (5-158)

Secondary structure (DSSP, 8-state):
---------EEEE-SSSSSEEEE-SS-GGGS-EEEE-SHHHHHHHTSS-EEEEEEEGGGEEEESPPPP---S----------SEEEEEE---TTSS-EEEEEETTT--EEEEE-GGGTTEEEEEGGGGTT-TT--GGG---SEEE-GGGS-TTS----SEE-S--/---------EEEE-SSSSSEEEE-SS-GGGS-EEEE-SHHHHHHHTSS-EEEEEEEGGGEEEESPPPP---S----------SEEEEEE---TTSS-EEEEEETTT--EEEEE-GGGTTEEEEEGGGGTT-TT--GGG---SEEE-GGGS-TTS----SEE-S--

pLDDT: mean 88.63, std 18.43, range [31.77, 98.94]